Protein AF-A0A833NRN7-F1 (afdb_monomer_lite)

Structure (mmCIF, N/CA/C/O backbone):
data_AF-A0A833NRN7-F1
#
_entry.id   AF-A0A833NRN7-F1
#
loop_
_atom_site.group_PDB
_atom_site.id
_atom_site.type_symbol
_atom_site.label_atom_id
_atom_site.label_alt_id
_atom_site.label_comp_id
_atom_site.label_asym_id
_atom_site.label_entity_id
_atom_site.label_seq_id
_atom_site.pdbx_PDB_ins_code
_atom_site.Cartn_x
_atom_site.Cartn_y
_atom_site.Cartn_z
_atom_site.occupancy
_atom_site.B_iso_or_equiv
_atom_site.auth_seq_id
_atom_site.auth_comp_id
_atom_site.auth_asym_id
_atom_site.auth_atom_id
_atom_site.pdbx_PDB_model_num
ATOM 1 N N . MET A 1 1 ? -34.496 -44.163 27.740 1.00 56.88 1 MET A N 1
ATOM 2 C CA . MET A 1 1 ? -35.020 -42.926 27.112 1.00 56.88 1 MET A CA 1
ATOM 3 C C . MET A 1 1 ? -34.470 -41.637 27.733 1.00 56.88 1 MET A C 1
ATOM 5 O O . MET A 1 1 ? -33.863 -40.875 26.998 1.00 56.88 1 MET A O 1
ATOM 9 N N . LYS A 1 2 ? -34.562 -41.397 29.054 1.00 56.41 2 LYS A N 1
ATOM 10 C CA . LYS A 1 2 ? -34.093 -40.128 29.670 1.00 56.41 2 LYS A CA 1
ATOM 11 C C . LYS A 1 2 ? -32.601 -39.791 29.459 1.00 56.41 2 LYS A C 1
ATOM 13 O O . LYS A 1 2 ? -32.279 -38.641 29.201 1.00 56.41 2 LYS A O 1
ATOM 18 N N . LYS A 1 3 ? -31.696 -40.777 29.506 1.00 56.44 3 LYS A N 1
ATOM 19 C CA . LYS A 1 3 ? -30.243 -40.546 29.333 1.00 56.44 3 LYS A CA 1
ATOM 20 C C . LYS A 1 3 ? -29.845 -40.146 27.902 1.00 56.44 3 LYS A C 1
ATOM 22 O O . LYS A 1 3 ? -28.957 -39.323 27.734 1.00 56.44 3 LYS A O 1
ATOM 27 N N . LEU A 1 4 ? -30.539 -40.679 26.891 1.00 62.59 4 LEU A N 1
ATOM 28 C CA . LEU A 1 4 ? -30.309 -40.343 25.480 1.00 62.59 4 LEU A CA 1
ATOM 29 C C . LEU A 1 4 ? -30.760 -38.907 25.171 1.00 62.59 4 LEU A C 1
ATOM 31 O O . LEU A 1 4 ? -30.087 -38.188 24.444 1.00 62.59 4 LEU A O 1
ATOM 35 N N . PHE A 1 5 ? -31.866 -38.477 25.786 1.00 74.56 5 PHE A N 1
ATOM 36 C CA . PHE A 1 5 ? -32.403 -37.127 25.626 1.00 74.56 5 PHE A CA 1
ATOM 37 C C . PHE A 1 5 ? -31.485 -36.059 26.243 1.00 74.56 5 PHE A C 1
ATOM 39 O O . PHE A 1 5 ? -31.216 -35.041 25.617 1.00 74.56 5 PHE A O 1
ATOM 46 N N . VAL A 1 6 ? -30.926 -36.321 27.432 1.00 74.62 6 VAL A N 1
ATOM 47 C CA . VAL A 1 6 ? -29.949 -35.420 28.075 1.00 74.62 6 VAL A CA 1
ATOM 48 C C . VAL A 1 6 ? -28.655 -35.321 27.261 1.00 74.62 6 VAL A C 1
ATOM 50 O O . VAL A 1 6 ? -28.118 -34.228 27.106 1.00 74.62 6 VAL A O 1
ATOM 53 N N . PHE A 1 7 ? -28.180 -36.435 26.694 1.00 76.25 7 PHE A N 1
ATOM 54 C CA . PHE A 1 7 ? -26.980 -36.442 25.854 1.00 76.25 7 PHE A CA 1
ATOM 55 C C . PHE A 1 7 ? -27.181 -35.655 24.550 1.00 76.25 7 PHE A C 1
ATOM 57 O O . PHE A 1 7 ? -26.314 -34.875 24.173 1.00 76.25 7 PHE A O 1
ATOM 64 N N . LEU A 1 8 ? -28.345 -35.788 23.905 1.00 70.94 8 LEU A N 1
ATOM 65 C CA . LEU A 1 8 ? -28.708 -35.010 22.714 1.00 70.94 8 LEU A CA 1
ATOM 66 C C . LEU A 1 8 ? -28.809 -33.506 22.999 1.00 70.94 8 LEU A C 1
ATOM 68 O O . LEU A 1 8 ? -28.354 -32.711 22.183 1.00 70.94 8 LEU A O 1
ATOM 72 N N . ILE A 1 9 ? -29.346 -33.113 24.158 1.00 73.25 9 ILE A N 1
ATOM 73 C CA . ILE A 1 9 ? -29.409 -31.701 24.564 1.00 73.25 9 ILE A CA 1
ATOM 74 C C . ILE A 1 9 ? -28.005 -31.143 24.815 1.00 73.25 9 ILE A C 1
ATOM 76 O O . ILE A 1 9 ? -27.683 -30.074 24.307 1.00 73.25 9 ILE A O 1
ATOM 80 N N . LEU A 1 10 ? -27.144 -31.867 25.540 1.00 67.38 10 LEU A N 1
ATOM 81 C CA . LEU A 1 10 ? -25.758 -31.434 25.747 1.00 67.38 10 LEU A CA 1
ATOM 82 C C . LEU A 1 10 ? -24.986 -31.349 24.427 1.00 67.38 10 LEU A C 1
ATOM 84 O O . LEU A 1 10 ? -24.265 -30.383 24.209 1.00 67.38 10 LEU A O 1
ATOM 88 N N . PHE A 1 11 ? -25.171 -32.314 23.527 1.00 67.38 11 PHE A N 1
ATOM 89 C CA . PHE A 1 11 ? -24.519 -32.313 22.220 1.00 67.38 11 PHE A CA 1
ATOM 90 C C . PHE A 1 11 ? -25.010 -31.157 21.336 1.00 67.38 11 PHE A C 1
ATOM 92 O O . PHE A 1 11 ? -24.201 -30.494 20.696 1.00 67.38 11 PHE A O 1
ATOM 99 N N . ALA A 1 12 ? -26.309 -30.841 21.365 1.00 60.09 12 ALA A N 1
ATOM 100 C CA . ALA A 1 12 ? -26.873 -29.688 20.665 1.00 60.09 12 ALA A CA 1
ATOM 101 C C . ALA A 1 12 ? -26.388 -28.346 21.243 1.00 60.09 12 ALA A C 1
ATOM 103 O O . ALA A 1 12 ? -26.116 -27.426 20.478 1.00 60.09 12 ALA A O 1
ATOM 104 N N . ILE A 1 13 ? -26.218 -28.236 22.567 1.00 58.53 13 ILE A N 1
ATOM 105 C CA . ILE A 1 13 ? -25.652 -27.042 23.223 1.00 58.53 13 ILE A CA 1
ATOM 106 C C . ILE A 1 13 ? -24.169 -26.878 22.872 1.00 58.53 13 ILE A C 1
ATOM 108 O O . ILE A 1 13 ? -23.726 -25.766 22.603 1.00 58.53 13 ILE A O 1
ATOM 112 N N . VAL A 1 14 ? -23.407 -27.974 22.820 1.00 53.94 14 VAL A N 1
ATOM 113 C CA . VAL A 1 14 ? -21.994 -27.957 22.416 1.00 53.94 14 VAL A CA 1
ATOM 114 C C . VAL A 1 14 ? -21.857 -27.585 20.936 1.00 53.94 14 VAL A C 1
ATOM 116 O O . VAL A 1 14 ? -21.055 -26.720 20.605 1.00 53.94 14 VAL A O 1
ATOM 119 N N . ILE A 1 15 ? -22.691 -28.138 20.049 1.00 52.38 15 ILE A N 1
ATOM 120 C CA . ILE A 1 15 ? -22.725 -27.745 18.631 1.00 52.38 15 ILE A CA 1
ATOM 121 C C . ILE A 1 15 ? -23.137 -26.274 18.474 1.00 52.38 15 ILE A C 1
ATOM 123 O O . ILE A 1 15 ? -22.503 -25.547 17.715 1.00 52.38 15 ILE A O 1
ATOM 127 N N . ALA A 1 16 ? -24.134 -25.795 19.223 1.00 45.94 16 ALA A N 1
ATOM 128 C CA . ALA A 1 16 ? -24.516 -24.382 19.215 1.00 45.94 16 ALA A CA 1
ATOM 129 C C . ALA A 1 16 ? -23.394 -23.466 19.744 1.00 45.94 16 ALA A C 1
ATOM 131 O O . ALA A 1 16 ? -23.228 -22.357 19.240 1.00 45.94 16 ALA A O 1
ATOM 132 N N . ALA A 1 17 ? -22.581 -23.936 20.698 1.00 43.16 17 ALA A N 1
ATOM 133 C CA . ALA A 1 17 ? -21.407 -23.219 21.193 1.00 43.16 17 ALA A CA 1
ATOM 134 C C . ALA A 1 17 ? -20.247 -23.189 20.178 1.00 43.16 17 ALA A C 1
ATOM 136 O O . ALA A 1 17 ? -19.509 -22.209 20.145 1.00 43.16 17 ALA A O 1
ATOM 137 N N . PHE A 1 18 ? -20.113 -24.203 19.314 1.00 38.88 18 PHE A N 1
ATOM 138 C CA . PHE A 1 18 ? -19.121 -24.217 18.228 1.00 38.88 18 PHE A CA 1
ATOM 139 C C . PHE A 1 18 ? -19.578 -23.480 16.955 1.00 38.88 18 PHE A C 1
ATOM 141 O O . PHE A 1 18 ? -18.737 -23.040 16.178 1.00 38.88 18 PHE A O 1
ATOM 148 N N . ILE A 1 19 ? -20.887 -23.296 16.745 1.00 38.12 19 ILE A N 1
ATOM 149 C CA . ILE A 1 19 ? -21.444 -22.505 15.625 1.00 38.12 19 ILE A CA 1
ATOM 150 C C . ILE A 1 19 ? -21.516 -21.005 15.968 1.00 38.12 19 ILE A C 1
ATOM 152 O O . ILE A 1 19 ? -21.623 -20.161 15.079 1.00 38.12 19 ILE A O 1
ATOM 156 N N . GLY A 1 20 ? -21.370 -20.643 17.245 1.00 30.38 20 GLY A N 1
ATOM 157 C CA . GLY A 1 20 ? -21.212 -19.266 17.705 1.00 30.38 20 GLY A CA 1
ATOM 158 C C . GLY A 1 20 ? -19.832 -18.679 17.398 1.00 30.38 20 GLY A C 1
ATOM 159 O O . GLY A 1 20 ? -19.183 -18.152 18.297 1.00 30.38 20 GLY A O 1
ATOM 160 N N . CYS A 1 21 ? -19.373 -18.745 16.147 1.00 35.53 21 CYS A N 1
ATOM 161 C CA . CYS A 1 21 ? -18.322 -17.846 15.684 1.00 35.53 21 CYS A CA 1
ATOM 162 C C . CYS A 1 21 ? -18.881 -16.431 15.870 1.00 35.53 21 CYS A C 1
ATOM 164 O O . CYS A 1 21 ? -19.878 -16.083 15.240 1.00 35.53 21 CYS A O 1
ATOM 166 N N . ALA A 1 22 ? -18.340 -15.686 16.837 1.00 36.03 22 ALA A N 1
ATOM 167 C CA . ALA A 1 22 ? -18.913 -14.445 17.341 1.00 36.03 22 ALA A CA 1
ATOM 168 C C . ALA A 1 22 ? -19.180 -13.464 16.187 1.00 36.03 22 ALA A C 1
ATOM 170 O O . ALA A 1 22 ? -18.272 -12.787 15.711 1.00 36.03 22 ALA A O 1
ATOM 171 N N . SER A 1 23 ? -20.428 -13.414 15.717 1.00 41.69 23 SER A N 1
ATOM 172 C CA . SER A 1 23 ? -20.832 -12.521 14.638 1.00 41.69 23 SER A CA 1
ATOM 173 C C . SER A 1 23 ? -20.636 -11.089 15.114 1.00 41.69 23 SER A C 1
ATOM 175 O O . SER A 1 23 ? -21.151 -10.736 16.180 1.00 41.69 23 SER A O 1
ATOM 177 N N . ILE A 1 24 ? -19.918 -10.278 14.338 1.00 46.91 24 ILE A N 1
ATOM 178 C CA . ILE A 1 24 ? -19.807 -8.838 14.580 1.00 46.91 24 ILE A CA 1
ATOM 179 C C . ILE A 1 24 ? -21.218 -8.277 14.790 1.00 46.91 24 ILE A C 1
ATOM 181 O O . ILE A 1 24 ? -22.115 -8.510 13.978 1.00 46.91 24 ILE A O 1
ATOM 185 N N . LYS A 1 25 ? -21.428 -7.583 15.910 1.00 52.41 25 LYS A N 1
ATOM 186 C CA . LYS A 1 25 ? -22.652 -6.815 16.129 1.00 52.41 25 LYS A CA 1
ATOM 187 C C . LYS A 1 25 ? -22.421 -5.429 15.547 1.00 52.41 25 LYS A C 1
ATOM 189 O O . LYS A 1 25 ? -21.429 -4.781 15.872 1.00 52.41 25 LYS A O 1
ATOM 194 N N . ASN A 1 26 ? -23.335 -5.005 14.684 1.00 51.19 26 ASN A N 1
ATOM 195 C CA . ASN A 1 26 ? -23.375 -3.640 14.180 1.00 51.19 26 ASN A CA 1
ATOM 196 C C . ASN A 1 26 ? -23.969 -2.757 15.279 1.00 51.19 26 ASN A C 1
ATOM 198 O O . ASN A 1 26 ? -25.080 -3.027 15.742 1.00 51.19 26 ASN A O 1
ATOM 202 N N . TYR A 1 27 ? -23.230 -1.735 15.697 1.00 53.00 27 TYR A N 1
ATOM 203 C CA . TYR A 1 27 ? -23.723 -0.702 16.605 1.00 53.00 27 TYR A CA 1
ATOM 204 C C . TYR A 1 27 ? -23.967 0.587 15.811 1.00 53.00 27 TYR A C 1
ATOM 206 O O . TYR A 1 27 ? -23.246 0.862 14.850 1.00 53.00 27 TYR A O 1
ATOM 214 N N . LEU A 1 28 ? -25.028 1.321 16.163 1.00 47.09 28 LEU A N 1
ATOM 215 C CA . LEU A 1 28 ? -25.469 2.529 15.459 1.00 47.09 28 LEU A CA 1
ATOM 216 C C . LEU A 1 28 ? -25.025 3.799 16.195 1.00 47.09 28 LEU A C 1
ATOM 218 O O . LEU A 1 28 ? -25.617 4.150 17.210 1.00 47.09 28 LEU A O 1
ATOM 222 N N . ALA A 1 29 ? -24.041 4.479 15.608 1.00 52.16 29 ALA A N 1
ATOM 223 C CA . ALA A 1 29 ? -23.899 5.928 15.417 1.00 52.16 29 ALA A CA 1
ATOM 224 C C . ALA A 1 29 ? -22.702 6.126 14.459 1.00 52.16 29 ALA A C 1
ATOM 226 O O . ALA A 1 29 ? -21.784 5.304 14.470 1.00 52.16 29 ALA A O 1
ATOM 227 N N . GLY A 1 30 ? -22.726 7.155 13.603 1.00 64.44 30 GLY A N 1
ATOM 228 C CA . GLY A 1 30 ? -21.721 7.367 12.551 1.00 64.44 30 GLY A CA 1
ATOM 229 C C . GLY A 1 30 ? -20.272 7.397 13.057 1.00 64.44 30 GLY A C 1
ATOM 230 O O . GLY A 1 30 ? -19.999 7.689 14.224 1.00 64.44 30 GLY A O 1
ATOM 231 N N . SER A 1 31 ? -19.324 7.082 12.175 1.00 74.50 31 SER A N 1
ATOM 232 C CA . SER A 1 31 ? -17.896 7.225 12.444 1.00 74.50 31 SER A CA 1
ATOM 233 C C . SER A 1 31 ? -17.187 7.980 11.334 1.00 74.50 31 SER A C 1
ATOM 235 O O . SER A 1 31 ? -17.345 7.674 10.151 1.00 74.50 31 SER A O 1
ATOM 237 N N . ASP A 1 32 ? -16.352 8.925 11.763 1.00 80.62 32 ASP A N 1
ATOM 238 C CA . ASP A 1 32 ? -15.422 9.670 10.932 1.00 80.62 32 ASP A CA 1
ATOM 239 C C . ASP A 1 32 ? -13.989 9.287 11.289 1.00 80.62 32 ASP A C 1
ATOM 241 O O . ASP A 1 32 ? -13.522 9.460 12.417 1.00 80.62 32 ASP A O 1
ATOM 245 N N . THR A 1 33 ? -13.264 8.794 10.294 1.00 82.56 33 THR A N 1
ATOM 246 C CA . THR A 1 33 ? -11.844 8.478 10.399 1.00 82.56 33 THR A CA 1
ATOM 247 C C . THR A 1 33 ? -11.055 9.358 9.443 1.00 82.56 33 THR A C 1
ATOM 249 O O . THR A 1 33 ? -11.128 9.183 8.226 1.00 82.56 33 THR A O 1
ATOM 252 N N . ASN A 1 34 ? -10.245 10.268 9.983 1.00 86.81 34 ASN A N 1
ATOM 253 C CA . ASN A 1 34 ? -9.343 11.086 9.175 1.00 86.81 34 ASN A CA 1
ATOM 254 C C . ASN A 1 34 ? -7.943 10.473 9.189 1.00 86.81 34 ASN A C 1
ATOM 256 O O . ASN A 1 34 ? -7.308 10.403 10.239 1.00 86.81 34 ASN A O 1
ATOM 260 N N . LEU A 1 35 ? -7.452 10.032 8.033 1.00 86.44 35 LEU A N 1
ATOM 261 C CA . LEU A 1 35 ? -6.142 9.400 7.881 1.00 86.44 35 LEU A CA 1
ATOM 262 C C . LEU A 1 35 ? -5.138 10.361 7.257 1.00 86.44 35 LEU A C 1
ATOM 264 O O . LEU A 1 35 ? -5.416 10.959 6.218 1.00 86.44 35 LEU A O 1
ATOM 268 N N . LYS A 1 36 ? -3.943 10.454 7.836 1.00 85.81 36 LYS A N 1
ATOM 269 C CA . LYS A 1 36 ? -2.835 11.244 7.293 1.00 85.81 36 LYS A CA 1
ATOM 270 C C . LYS A 1 36 ? -1.499 10.589 7.632 1.00 85.81 36 LYS A C 1
ATOM 272 O O . LYS A 1 36 ? -1.356 10.016 8.704 1.00 85.81 36 LYS A O 1
ATOM 277 N N . SER A 1 37 ? -0.507 10.708 6.747 1.00 84.56 37 SER A N 1
ATOM 278 C CA . SER A 1 37 ? 0.874 10.365 7.087 1.00 84.56 37 SER A CA 1
ATOM 279 C C . SER A 1 37 ? 1.802 11.576 7.052 1.00 84.56 37 SER A C 1
ATOM 281 O O . SER A 1 37 ? 2.137 12.101 5.986 1.00 84.56 37 SER A O 1
ATOM 283 N N . THR A 1 38 ? 2.286 11.993 8.223 1.00 78.81 38 THR A N 1
ATOM 284 C CA . THR A 1 38 ? 3.241 13.103 8.335 1.00 78.81 38 THR A CA 1
ATOM 285 C C . THR A 1 38 ? 4.573 12.818 7.642 1.00 78.81 38 THR A C 1
ATOM 287 O O . THR A 1 38 ? 5.148 13.734 7.054 1.00 78.81 38 THR A O 1
ATOM 290 N N . SER A 1 39 ? 5.058 11.572 7.611 1.00 78.44 39 SER A N 1
ATOM 291 C CA . SER A 1 39 ? 6.327 11.262 6.933 1.00 78.44 39 SER A CA 1
ATOM 292 C C . SER A 1 39 ? 6.253 11.448 5.415 1.00 78.44 39 SER A C 1
ATOM 294 O O . SER A 1 39 ? 7.210 11.937 4.819 1.00 78.44 39 SER A O 1
ATOM 296 N N . LEU A 1 40 ? 5.122 11.107 4.785 1.00 81.12 40 LEU A N 1
ATOM 297 C CA . LEU A 1 40 ? 4.920 11.306 3.343 1.00 81.12 40 LEU A CA 1
ATOM 298 C C . LEU A 1 40 ? 4.854 12.800 2.994 1.00 81.12 40 LEU A C 1
ATOM 300 O O . LEU A 1 40 ? 5.415 13.244 1.988 1.00 81.12 40 LEU A O 1
ATOM 304 N N . ILE A 1 41 ? 4.218 13.590 3.861 1.00 82.06 41 ILE A N 1
ATOM 305 C CA . ILE A 1 41 ? 4.136 15.048 3.721 1.00 82.06 41 ILE A CA 1
ATOM 306 C C . ILE A 1 41 ? 5.509 15.680 3.897 1.00 82.06 41 ILE A C 1
ATOM 308 O O . ILE A 1 41 ? 5.932 16.459 3.046 1.00 82.06 41 ILE A O 1
ATOM 312 N N . ALA A 1 42 ? 6.229 15.321 4.960 1.00 79.19 42 ALA A N 1
ATOM 313 C CA . ALA A 1 42 ? 7.581 15.804 5.200 1.00 79.19 42 ALA A CA 1
ATOM 314 C C . ALA A 1 42 ? 8.503 15.455 4.025 1.00 79.19 42 ALA A C 1
ATOM 316 O O . ALA A 1 42 ? 9.234 16.320 3.543 1.00 79.19 42 ALA A O 1
ATOM 317 N N . ALA A 1 43 ? 8.408 14.227 3.503 1.00 76.88 43 ALA A N 1
ATOM 318 C CA . ALA A 1 43 ? 9.156 13.818 2.324 1.00 76.88 43 ALA A CA 1
ATOM 319 C C . ALA A 1 43 ? 8.833 14.701 1.109 1.00 76.88 43 ALA A C 1
ATOM 321 O O . ALA A 1 43 ? 9.741 15.191 0.439 1.00 76.88 43 ALA A O 1
ATOM 322 N N . SER A 1 44 ? 7.551 14.967 0.862 1.00 77.94 44 SER A N 1
ATOM 323 C CA . SER A 1 44 ? 7.100 15.828 -0.236 1.00 77.94 44 SER A CA 1
ATOM 324 C C . SER A 1 44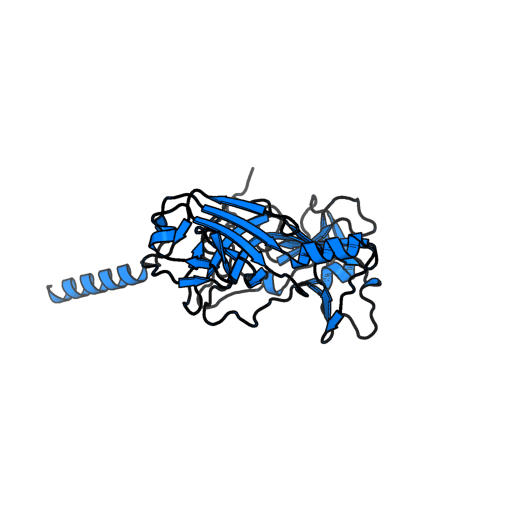 ? 7.581 17.278 -0.091 1.00 77.94 44 SER A C 1
ATOM 326 O O . SER A 1 44 ? 8.062 17.859 -1.064 1.00 77.94 44 SER A O 1
ATOM 328 N N . VAL A 1 45 ? 7.525 17.847 1.118 1.00 82.06 45 VAL A N 1
ATOM 329 C CA . VAL A 1 45 ? 7.976 19.219 1.416 1.00 82.06 45 VAL A CA 1
ATOM 330 C C . VAL A 1 45 ? 9.487 19.365 1.246 1.00 82.06 45 VAL A C 1
ATOM 332 O O . VAL A 1 45 ? 9.938 20.298 0.585 1.00 82.06 45 VAL A O 1
ATOM 335 N N . LEU A 1 46 ? 10.281 18.438 1.792 1.00 78.31 46 LEU A N 1
ATOM 336 C CA . LEU A 1 46 ? 11.741 18.467 1.645 1.00 78.31 46 LEU A CA 1
ATOM 337 C C . LEU A 1 46 ? 12.145 18.453 0.165 1.00 78.31 46 LEU A C 1
ATOM 339 O O . LEU A 1 46 ? 13.037 19.197 -0.244 1.00 78.31 46 LEU A O 1
ATOM 343 N N . ARG A 1 47 ? 11.437 17.678 -0.661 1.00 72.25 47 ARG A N 1
ATOM 344 C CA . ARG A 1 47 ? 11.673 17.663 -2.108 1.00 72.25 47 ARG A CA 1
ATOM 345 C C . ARG A 1 47 ? 11.238 18.930 -2.825 1.00 72.25 47 ARG A C 1
ATOM 347 O O . ARG A 1 47 ? 11.946 19.352 -3.733 1.00 72.25 47 ARG A O 1
ATOM 354 N N . ALA A 1 48 ? 10.117 19.543 -2.443 1.00 79.56 48 ALA A N 1
ATOM 355 C CA . ALA A 1 48 ? 9.720 20.842 -2.994 1.00 79.56 48 ALA A CA 1
ATOM 356 C C . ALA A 1 48 ? 10.809 21.909 -2.760 1.00 79.56 48 ALA A C 1
ATOM 358 O O . ALA A 1 48 ? 10.996 22.799 -3.584 1.00 79.56 48 ALA A O 1
ATOM 359 N N . SER A 1 49 ? 11.592 21.747 -1.691 1.00 83.56 49 SER A N 1
ATOM 360 C CA . SER A 1 49 ? 12.778 22.551 -1.374 1.00 83.56 49 SER A CA 1
ATOM 361 C C . SER A 1 49 ? 14.070 22.089 -2.073 1.00 83.56 49 SER A C 1
ATOM 363 O O . SER A 1 49 ? 15.155 22.541 -1.716 1.00 83.56 49 SER A O 1
ATOM 365 N N . GLY A 1 50 ? 13.995 21.172 -3.042 1.00 76.88 50 GLY A N 1
ATOM 366 C CA . GLY A 1 50 ? 15.142 20.665 -3.805 1.00 76.88 50 GLY A CA 1
ATOM 367 C C . GLY A 1 50 ? 15.991 19.608 -3.088 1.00 76.88 50 GLY A C 1
ATOM 368 O O . GLY A 1 50 ? 17.019 19.186 -3.619 1.00 76.88 50 GLY A O 1
ATOM 369 N N . ILE A 1 51 ? 15.587 19.145 -1.900 1.00 73.62 51 ILE A N 1
ATOM 370 C CA . ILE A 1 51 ? 16.337 18.131 -1.152 1.00 73.62 51 ILE A CA 1
ATOM 371 C C . ILE A 1 51 ? 15.999 16.748 -1.707 1.00 73.62 51 ILE A C 1
ATOM 373 O O . ILE A 1 51 ? 14.860 16.289 -1.645 1.00 73.62 51 ILE A O 1
ATOM 377 N N . THR A 1 52 ? 17.009 16.054 -2.231 1.00 67.62 52 THR A N 1
ATOM 378 C CA . THR A 1 52 ? 16.855 14.672 -2.701 1.00 67.62 52 THR A CA 1
ATOM 379 C C . THR A 1 52 ? 16.923 13.712 -1.518 1.00 67.62 52 THR A C 1
ATOM 381 O O . THR A 1 52 ? 17.976 13.546 -0.904 1.00 67.62 52 THR A O 1
ATOM 384 N N . LEU A 1 53 ? 15.809 13.047 -1.220 1.00 65.75 53 LEU A N 1
ATOM 385 C CA . LEU A 1 53 ? 15.773 11.948 -0.261 1.00 65.75 53 LEU A CA 1
ATOM 386 C C . LEU A 1 53 ? 16.261 10.682 -0.956 1.00 65.75 53 LEU A C 1
ATOM 388 O O . LEU A 1 53 ? 15.547 10.094 -1.766 1.00 65.75 53 LEU A O 1
ATOM 392 N N . LYS A 1 54 ? 17.500 10.291 -0.669 1.00 62.59 54 LYS A N 1
ATOM 393 C CA . LYS A 1 54 ? 18.049 9.029 -1.161 1.00 62.59 54 LYS A CA 1
ATOM 394 C C . LYS A 1 54 ? 17.549 7.903 -0.265 1.00 62.59 54 LYS A C 1
ATOM 396 O O . LYS A 1 54 ? 17.554 8.047 0.957 1.00 62.59 54 LYS A O 1
ATOM 401 N N . GLY A 1 55 ? 17.138 6.790 -0.869 1.00 71.19 55 GLY A N 1
ATOM 402 C CA . GLY A 1 55 ? 17.011 5.545 -0.120 1.00 71.19 55 GLY A CA 1
ATOM 403 C C . GLY A 1 55 ? 18.348 5.160 0.522 1.00 71.19 55 GLY A C 1
ATOM 404 O O . GLY A 1 55 ? 19.396 5.725 0.197 1.00 71.19 55 GLY A O 1
ATOM 405 N N . SER A 1 56 ? 18.326 4.203 1.438 1.00 74.25 56 SER A N 1
ATOM 406 C CA . SER A 1 56 ? 19.546 3.694 2.064 1.00 74.25 56 SER A CA 1
ATOM 407 C C . SER A 1 56 ? 19.683 2.192 1.836 1.00 74.25 56 SER A C 1
ATOM 409 O O . SER A 1 56 ? 18.701 1.467 2.029 1.00 74.25 56 SER A O 1
ATOM 411 N N . PRO A 1 57 ? 20.878 1.697 1.473 1.00 74.75 57 PRO A N 1
ATOM 412 C CA . PRO A 1 57 ? 21.119 0.266 1.426 1.00 74.75 57 PRO A CA 1
ATOM 413 C C . PRO A 1 57 ? 21.108 -0.331 2.845 1.00 74.75 57 PRO A C 1
ATOM 415 O O . PRO A 1 57 ? 21.749 0.197 3.750 1.00 74.75 57 PRO A O 1
ATOM 418 N N . GLU A 1 58 ? 20.412 -1.450 3.041 1.00 74.44 58 GLU A N 1
ATOM 419 C CA . GLU A 1 58 ? 20.368 -2.213 4.295 1.00 74.44 58 GLU A CA 1
ATOM 420 C C . GLU A 1 58 ? 20.312 -3.714 3.982 1.00 74.44 58 GLU A C 1
ATOM 422 O O . GLU A 1 58 ? 19.361 -4.190 3.363 1.00 74.44 58 GLU A O 1
ATOM 427 N N . ALA A 1 59 ? 21.332 -4.468 4.413 1.00 74.44 59 ALA A N 1
ATOM 428 C CA . ALA A 1 59 ? 21.384 -5.934 4.314 1.00 74.44 59 ALA A CA 1
ATOM 429 C C . ALA A 1 59 ? 21.032 -6.503 2.915 1.00 74.44 59 ALA A C 1
ATOM 431 O O . ALA A 1 59 ? 20.254 -7.446 2.800 1.00 74.44 59 ALA A O 1
ATOM 432 N N . GLY A 1 60 ? 21.587 -5.919 1.844 1.00 71.00 60 GLY A N 1
ATOM 433 C CA . GLY A 1 60 ? 21.325 -6.352 0.458 1.00 71.00 60 GLY A CA 1
ATOM 434 C C . GLY A 1 60 ? 20.009 -5.837 -0.142 1.00 71.00 60 GLY A C 1
ATOM 435 O O . GLY A 1 60 ? 19.624 -6.245 -1.238 1.00 71.00 60 GLY A O 1
ATOM 436 N N . ASN A 1 61 ? 19.329 -4.929 0.558 1.00 77.38 61 ASN A N 1
ATOM 437 C CA . ASN A 1 61 ? 18.124 -4.258 0.093 1.00 77.38 61 ASN A CA 1
ATOM 438 C C . ASN A 1 61 ? 18.340 -2.753 -0.032 1.00 77.38 61 ASN A C 1
ATOM 440 O O . ASN A 1 61 ? 19.228 -2.198 0.607 1.00 77.38 61 ASN A O 1
ATOM 444 N N . TRP A 1 62 ? 17.472 -2.083 -0.784 1.00 79.06 62 TRP A N 1
ATOM 445 C CA . TRP A 1 62 ? 17.333 -0.628 -0.760 1.00 79.06 62 TRP A CA 1
ATOM 446 C C . TRP A 1 62 ? 16.043 -0.233 -0.060 1.00 79.06 62 TRP A C 1
ATOM 448 O O . TRP A 1 62 ? 14.957 -0.587 -0.518 1.00 79.06 62 TRP A O 1
ATOM 458 N N . LEU A 1 63 ? 16.170 0.505 1.041 1.00 78.94 63 LEU A N 1
ATOM 459 C CA . LEU A 1 63 ? 15.037 1.034 1.785 1.00 78.94 63 LEU A CA 1
ATOM 460 C C . LEU A 1 63 ? 14.685 2.423 1.288 1.00 78.94 63 LEU A C 1
ATOM 462 O O . LEU A 1 63 ? 15.540 3.309 1.245 1.00 78.94 63 LEU A O 1
ATOM 466 N N . ILE A 1 64 ? 13.420 2.611 0.932 1.00 78.69 64 ILE A N 1
ATOM 467 C CA . ILE A 1 64 ? 12.913 3.867 0.394 1.00 78.69 64 ILE A CA 1
ATOM 468 C C . ILE A 1 64 ? 11.691 4.284 1.200 1.00 78.69 64 ILE A C 1
ATOM 470 O O . ILE A 1 64 ? 10.803 3.484 1.502 1.00 78.69 64 ILE A O 1
ATOM 474 N N . THR A 1 65 ? 11.655 5.563 1.557 1.00 79.75 65 THR A N 1
ATOM 475 C CA . THR A 1 65 ? 10.445 6.201 2.068 1.00 79.75 65 THR A CA 1
ATOM 476 C C . THR A 1 65 ? 9.606 6.624 0.861 1.00 79.75 65 THR A C 1
ATOM 478 O O . THR A 1 65 ? 10.091 7.421 0.051 1.00 79.75 65 THR A O 1
ATOM 481 N N . PRO A 1 66 ? 8.382 6.088 0.694 1.00 84.44 66 PRO A N 1
ATOM 482 C CA . PRO A 1 66 ? 7.472 6.538 -0.351 1.00 84.44 66 PRO A CA 1
ATOM 483 C C . PRO A 1 66 ? 7.236 8.036 -0.259 1.00 84.44 66 PRO A C 1
ATOM 485 O O . PRO A 1 66 ? 7.323 8.631 0.813 1.00 84.44 66 PRO A O 1
ATOM 488 N N . THR A 1 67 ? 6.856 8.641 -1.373 1.00 84.88 67 THR A N 1
ATOM 489 C CA . THR A 1 67 ? 6.425 10.044 -1.369 1.00 84.88 67 THR A CA 1
ATOM 490 C C . THR A 1 67 ? 4.933 10.209 -1.480 1.00 84.88 67 THR A C 1
ATOM 492 O O . THR A 1 67 ? 4.406 11.251 -1.108 1.00 84.88 67 THR A O 1
ATOM 495 N N . LYS A 1 68 ? 4.242 9.152 -1.896 1.00 88.75 68 LYS A N 1
ATOM 496 C CA . LYS A 1 68 ? 2.795 9.062 -1.813 1.00 88.75 68 LYS A CA 1
ATOM 497 C C . LYS A 1 68 ? 2.380 7.600 -1.740 1.00 88.75 68 LYS A C 1
ATOM 499 O O . LYS A 1 68 ? 2.988 6.745 -2.382 1.00 88.75 68 LYS A O 1
ATOM 504 N N . ILE A 1 69 ? 1.339 7.337 -0.958 1.00 88.44 69 ILE A N 1
ATOM 505 C CA . ILE A 1 69 ? 0.596 6.080 -0.979 1.00 88.44 69 ILE A CA 1
ATOM 506 C C . ILE A 1 69 ? -0.871 6.451 -1.146 1.00 88.44 69 ILE A C 1
ATOM 508 O O . ILE A 1 69 ? -1.419 7.211 -0.348 1.00 88.44 69 ILE A O 1
ATOM 512 N N . SER A 1 70 ? -1.484 5.924 -2.194 1.00 92.00 70 SER A N 1
ATOM 513 C CA . SER A 1 70 ? -2.888 6.167 -2.540 1.00 92.00 70 SER A CA 1
ATOM 514 C C . SER A 1 70 ? -3.511 4.900 -3.109 1.00 92.00 70 SER A C 1
ATOM 516 O O . SER A 1 70 ? -2.797 3.926 -3.318 1.00 92.00 70 SER A O 1
ATOM 518 N N . GLY A 1 71 ? -4.809 4.877 -3.383 1.00 91.06 71 GLY A N 1
ATOM 519 C CA . GLY A 1 71 ? -5.444 3.745 -4.059 1.00 91.06 71 GLY A CA 1
ATOM 520 C C . GLY A 1 71 ? -6.825 3.456 -3.510 1.00 91.06 71 GLY A C 1
ATOM 521 O O . GLY A 1 71 ? -7.596 4.382 -3.278 1.00 91.06 71 GLY A O 1
ATOM 522 N N . LYS A 1 72 ? -7.131 2.171 -3.307 1.00 87.81 72 LYS A N 1
ATOM 523 C CA . LYS A 1 72 ? -8.445 1.697 -2.874 1.00 87.81 72 LYS A CA 1
ATOM 524 C C . LYS A 1 72 ? -8.380 0.986 -1.528 1.00 87.81 72 LYS A C 1
ATOM 526 O O . LYS A 1 72 ? -7.841 -0.116 -1.428 1.00 87.81 72 LYS A O 1
ATOM 531 N N . VAL A 1 73 ? -8.968 1.599 -0.507 1.00 84.94 73 VAL A N 1
ATOM 532 C CA . VAL A 1 73 ? -9.104 1.047 0.843 1.00 84.94 73 VAL A CA 1
ATOM 533 C C . VAL A 1 73 ? -10.475 0.391 0.999 1.00 84.94 73 VAL A C 1
ATOM 535 O O . VAL A 1 73 ? -11.485 0.881 0.503 1.00 84.94 73 VAL A O 1
ATOM 538 N N . LEU A 1 74 ? -10.498 -0.750 1.665 1.00 82.25 74 LEU A N 1
ATOM 539 C CA . LEU A 1 74 ? -11.690 -1.493 2.036 1.00 82.25 74 LEU A CA 1
ATOM 540 C C . LEU A 1 74 ? -12.172 -1.117 3.433 1.00 82.25 74 LEU A C 1
ATOM 542 O O . LEU A 1 74 ? -13.369 -0.982 3.661 1.00 82.25 74 LEU A O 1
ATOM 546 N N . SER A 1 75 ? -11.241 -1.057 4.384 1.00 82.19 75 SER A N 1
ATOM 547 C CA . SER A 1 75 ? -11.549 -0.897 5.798 1.00 82.19 75 SER A CA 1
ATOM 548 C C . SER A 1 75 ? -10.346 -0.373 6.572 1.00 82.19 75 SER A C 1
ATOM 550 O O . SER A 1 75 ? -9.191 -0.541 6.168 1.00 82.19 75 SER A O 1
ATOM 552 N N . VAL A 1 76 ? -10.643 0.259 7.700 1.00 84.12 76 VAL A N 1
ATOM 553 C CA . VAL A 1 76 ? -9.680 0.642 8.724 1.00 84.12 76 VAL A CA 1
ATOM 554 C C . VAL A 1 76 ? -9.964 -0.186 9.966 1.00 84.12 76 VAL A C 1
ATOM 556 O O . VAL A 1 76 ? -11.120 -0.317 10.357 1.00 84.12 76 VAL A O 1
ATOM 559 N N . VAL A 1 77 ? -8.921 -0.712 10.602 1.00 82.06 77 VAL A N 1
ATOM 560 C CA . VAL A 1 77 ? -9.028 -1.456 11.860 1.00 82.06 77 VAL A CA 1
ATOM 561 C C . VAL A 1 77 ? -8.127 -0.821 12.909 1.00 82.06 77 VAL A C 1
ATOM 563 O O . VAL A 1 77 ? -6.945 -0.576 12.659 1.00 82.06 77 VAL A O 1
ATOM 566 N N . LEU A 1 78 ? -8.687 -0.601 14.099 1.00 81.88 78 LEU A N 1
ATOM 567 C CA . LEU A 1 78 ? -7.949 -0.192 15.291 1.00 81.88 78 LEU A CA 1
ATOM 568 C C . LEU A 1 78 ? -7.880 -1.376 16.269 1.00 81.88 78 LEU A C 1
ATOM 570 O O . LEU A 1 78 ? -8.869 -1.661 16.955 1.00 81.88 78 LEU A O 1
ATOM 574 N N . PRO A 1 79 ? -6.750 -2.105 16.322 1.00 80.12 79 PRO A N 1
ATOM 575 C CA . PRO A 1 79 ? -6.559 -3.210 17.255 1.00 80.12 79 PRO A CA 1
ATOM 576 C C . PRO A 1 79 ? -6.497 -2.728 18.706 1.00 80.12 79 PRO A C 1
ATOM 578 O O . PRO A 1 79 ? -5.957 -1.660 18.980 1.00 80.12 79 PRO A O 1
ATOM 581 N N . VAL A 1 80 ? -6.980 -3.527 19.655 1.00 80.06 80 VAL A N 1
ATOM 582 C CA . VAL A 1 80 ? -6.772 -3.282 21.086 1.00 80.06 80 VAL A CA 1
ATOM 583 C C . VAL A 1 80 ? -5.426 -3.865 21.515 1.00 80.06 80 VAL A C 1
ATOM 585 O O . VAL A 1 80 ? -5.115 -5.030 21.273 1.00 80.06 80 VAL A O 1
ATOM 588 N N . ASN A 1 81 ? -4.614 -3.051 22.185 1.00 77.44 81 ASN A N 1
ATOM 589 C CA . ASN A 1 81 ? -3.287 -3.448 22.640 1.00 77.44 81 ASN A CA 1
ATOM 590 C C . ASN A 1 81 ? -3.365 -4.607 23.643 1.00 77.44 81 ASN A C 1
ATOM 592 O O . ASN A 1 81 ? -4.119 -4.550 24.616 1.00 77.44 81 ASN A O 1
ATOM 596 N N . GLY A 1 82 ? -2.540 -5.639 23.434 1.00 72.44 82 GLY A N 1
ATOM 597 C CA . GLY A 1 82 ? -2.436 -6.786 24.341 1.00 72.44 82 GLY A CA 1
ATOM 598 C C . GLY A 1 82 ? -3.667 -7.698 24.386 1.00 72.44 82 GLY A C 1
ATOM 599 O O . GLY A 1 82 ? -3.701 -8.600 25.221 1.00 72.44 82 GLY A O 1
ATOM 600 N N . ALA A 1 83 ? -4.655 -7.480 23.514 1.00 71.00 83 ALA A N 1
ATOM 601 C CA . ALA A 1 83 ? -5.854 -8.297 23.420 1.00 71.00 83 ALA A CA 1
ATOM 602 C C . ALA A 1 83 ? -5.938 -8.946 22.036 1.00 71.00 83 ALA A C 1
ATOM 604 O O . ALA A 1 83 ? -6.031 -8.267 21.014 1.00 71.00 83 ALA A O 1
ATOM 605 N N . GLU A 1 84 ? -5.887 -10.274 22.024 1.00 66.44 84 GLU A N 1
ATOM 606 C CA . GLU A 1 84 ? -5.934 -11.067 20.804 1.00 66.44 84 GLU A CA 1
ATOM 607 C C . GLU A 1 84 ? -7.296 -10.939 20.119 1.00 66.44 84 GLU A C 1
ATOM 609 O O . GLU A 1 84 ? -8.330 -11.120 20.765 1.00 66.44 84 GLU A O 1
ATOM 614 N N . ASP A 1 85 ? -7.307 -10.657 18.813 1.00 66.62 85 ASP A N 1
ATOM 615 C CA . ASP A 1 85 ? -8.536 -10.608 18.009 1.00 66.62 85 ASP A CA 1
ATOM 616 C C . ASP A 1 85 ? -9.579 -9.561 18.478 1.00 66.62 85 ASP A C 1
ATOM 618 O O . ASP A 1 85 ? -10.735 -9.591 18.038 1.00 66.62 85 ASP A O 1
ATOM 622 N N . GLU A 1 86 ? -9.189 -8.617 19.340 1.00 73.25 86 GLU A N 1
ATOM 623 C CA . GLU A 1 86 ? -10.036 -7.529 19.839 1.00 73.25 86 GLU A CA 1
ATOM 624 C C . GLU A 1 86 ? -9.666 -6.210 19.165 1.00 73.25 86 GLU A C 1
ATOM 626 O O . GLU A 1 86 ? -8.509 -5.800 19.146 1.00 73.25 86 GLU A O 1
ATOM 631 N N . GLY A 1 87 ? -10.655 -5.505 18.631 1.00 77.25 87 GLY A N 1
ATOM 632 C CA . GLY A 1 87 ? -10.452 -4.267 17.892 1.00 77.25 87 GLY A CA 1
ATOM 633 C C . GLY A 1 87 ? -11.776 -3.681 17.444 1.00 77.25 87 GLY A C 1
ATOM 634 O O . GLY A 1 87 ? -12.827 -4.311 17.593 1.00 77.25 87 GLY A O 1
ATOM 635 N N . ILE A 1 88 ? -11.711 -2.480 16.884 1.00 79.06 88 ILE A N 1
ATOM 636 C CA . ILE A 1 88 ? -12.866 -1.840 16.264 1.00 79.06 88 ILE A CA 1
ATOM 637 C C . ILE A 1 88 ? -12.624 -1.643 14.772 1.00 79.06 88 ILE A C 1
ATOM 639 O O . ILE A 1 88 ? -11.486 -1.451 14.333 1.00 79.06 88 ILE A O 1
ATOM 643 N N . VAL A 1 89 ? -13.708 -1.688 14.003 1.00 81.69 89 VAL A N 1
ATOM 644 C CA . VAL A 1 89 ? -13.712 -1.354 12.578 1.00 81.69 89 VAL A CA 1
ATOM 645 C C . VAL A 1 89 ? -14.441 -0.022 12.419 1.00 81.69 89 VAL A C 1
ATOM 647 O O . VAL A 1 89 ? -15.659 -0.024 12.229 1.00 81.69 89 VAL A O 1
ATOM 650 N N . PRO A 1 90 ? -13.738 1.114 12.563 1.00 80.06 90 PRO A N 1
ATOM 651 C CA . PRO A 1 90 ? -14.344 2.438 12.464 1.00 80.06 90 PRO A CA 1
ATOM 652 C C . PRO A 1 90 ? -14.709 2.820 11.030 1.00 80.06 90 PRO A C 1
ATOM 654 O O . PRO A 1 90 ? -15.398 3.803 10.826 1.00 80.06 90 PRO A O 1
ATOM 657 N N . PHE A 1 91 ? -14.249 2.070 10.025 1.00 84.25 91 PHE A N 1
ATOM 658 C CA . PHE A 1 91 ? -14.608 2.304 8.634 1.00 84.25 91 PHE A CA 1
ATOM 659 C C . PHE A 1 91 ? -14.601 1.010 7.822 1.00 84.25 91 PHE A C 1
ATOM 661 O O . PHE A 1 91 ? -13.685 0.189 7.949 1.00 84.25 91 PHE A O 1
ATOM 668 N N . GLY A 1 92 ? -15.570 0.875 6.916 1.00 79.12 92 GLY A N 1
ATOM 669 C CA . GLY A 1 92 ? -15.584 -0.163 5.891 1.00 79.12 92 GLY A CA 1
ATOM 670 C C . GLY A 1 92 ? -16.192 -1.496 6.324 1.00 79.12 92 GLY A C 1
ATOM 671 O O . GLY A 1 92 ? -16.884 -1.606 7.332 1.00 79.12 92 GLY A O 1
ATOM 672 N N . ALA A 1 93 ? -15.950 -2.532 5.522 1.00 69.69 93 ALA A N 1
ATOM 673 C CA . ALA A 1 93 ? -16.735 -3.770 5.544 1.00 69.69 93 ALA A CA 1
ATOM 674 C C . ALA A 1 93 ? -16.280 -4.824 6.573 1.00 69.69 93 ALA A C 1
ATOM 676 O O . ALA A 1 93 ? -16.392 -6.030 6.346 1.00 69.69 93 ALA A O 1
ATOM 677 N N . GLY A 1 94 ? -15.805 -4.368 7.727 1.00 67.75 94 GLY A N 1
ATOM 678 C CA . GLY A 1 94 ? -15.535 -5.237 8.862 1.00 67.75 94 GLY A CA 1
ATOM 679 C C . GLY A 1 94 ? -14.122 -5.801 8.901 1.00 67.75 94 GLY A C 1
ATOM 680 O O . GLY A 1 94 ? -13.183 -5.303 8.275 1.00 67.75 94 GLY A O 1
ATOM 681 N N . ARG A 1 95 ? -13.981 -6.849 9.717 1.00 61.84 95 ARG A N 1
ATOM 682 C CA . ARG A 1 95 ? -12.687 -7.453 9.935 1.00 61.84 95 ARG A CA 1
ATOM 683 C C . ARG A 1 95 ? -12.189 -8.144 8.658 1.00 61.84 95 ARG A C 1
ATOM 685 O O . ARG A 1 95 ? -12.940 -8.845 7.986 1.00 61.84 95 ARG A O 1
ATOM 692 N N . PRO A 1 96 ? -10.898 -8.014 8.397 1.00 52.06 96 PRO A N 1
ATOM 693 C CA . PRO A 1 96 ? -10.130 -8.743 7.416 1.00 52.06 96 PRO A CA 1
ATOM 694 C C . PRO A 1 96 ? -10.598 -10.159 7.037 1.00 52.06 96 PRO A C 1
ATOM 696 O O . PRO A 1 96 ? -10.849 -10.440 5.866 1.00 52.06 96 PRO A O 1
ATOM 699 N N . ASP A 1 97 ? -10.706 -11.049 8.023 1.00 49.56 97 ASP A N 1
ATOM 700 C CA . ASP A 1 97 ? -10.958 -12.487 7.874 1.00 49.56 97 ASP A CA 1
ATOM 701 C C . ASP A 1 97 ? -12.414 -12.830 7.516 1.00 49.56 97 ASP A C 1
ATOM 703 O O . ASP A 1 97 ? -12.726 -13.969 7.164 1.00 49.56 97 ASP A O 1
ATOM 707 N N . ILE A 1 98 ? -13.297 -11.832 7.576 1.00 58.09 98 ILE A N 1
ATOM 708 C CA . ILE A 1 98 ? -14.737 -11.963 7.337 1.00 58.09 98 ILE A CA 1
ATOM 709 C C . ILE A 1 98 ? -15.280 -10.900 6.374 1.00 58.09 98 ILE A C 1
ATOM 711 O O . ILE A 1 98 ? -16.497 -10.784 6.219 1.00 58.09 98 ILE A O 1
ATOM 715 N N . ALA A 1 99 ? -14.399 -10.123 5.736 1.00 61.25 99 ALA A N 1
ATOM 716 C CA . ALA A 1 99 ? -14.801 -9.064 4.827 1.00 61.25 99 ALA A CA 1
ATOM 717 C C . ALA A 1 99 ? -15.600 -9.646 3.644 1.00 61.25 99 ALA A C 1
ATOM 719 O O . ALA A 1 99 ? -15.130 -10.582 2.986 1.00 61.25 99 ALA A O 1
ATOM 720 N N . PRO A 1 100 ? -16.803 -9.119 3.353 1.00 64.38 100 PRO A N 1
ATOM 721 C CA . PRO A 1 100 ? -17.610 -9.599 2.253 1.00 64.38 100 PRO A CA 1
ATOM 722 C C . PRO A 1 100 ? -16.945 -9.430 0.898 1.00 64.38 100 PRO A C 1
ATOM 724 O O . PRO A 1 100 ? -16.184 -8.507 0.604 1.00 64.38 100 PRO A O 1
ATOM 727 N N . ALA A 1 101 ? -17.379 -10.304 0.017 1.00 61.12 101 ALA A N 1
ATOM 728 C CA . ALA A 1 101 ? -16.884 -10.442 -1.322 1.00 61.12 101 ALA A CA 1
ATOM 729 C C . ALA A 1 101 ? -17.056 -9.247 -2.256 1.00 61.12 101 ALA A C 1
ATOM 731 O O . ALA A 1 101 ? -16.357 -9.115 -3.250 1.00 61.12 101 ALA A O 1
ATOM 732 N N . ASN A 1 102 ? -18.090 -8.478 -1.977 1.00 66.06 102 ASN A N 1
ATOM 733 C CA . ASN A 1 102 ? -18.642 -7.393 -2.765 1.00 66.06 102 ASN A CA 1
ATOM 734 C C . ASN A 1 102 ? -18.487 -6.068 -2.019 1.00 66.06 102 ASN A C 1
ATOM 736 O O . ASN A 1 102 ? -19.237 -5.127 -2.267 1.00 66.06 102 ASN A O 1
ATOM 740 N N . SER A 1 103 ? -17.576 -6.032 -1.051 1.00 73.25 103 SER A N 1
ATOM 741 C CA . SER A 1 103 ? -17.401 -4.868 -0.211 1.00 73.25 103 SER A CA 1
ATOM 742 C C . SER A 1 103 ? -16.976 -3.660 -1.031 1.00 73.25 103 SER A C 1
ATOM 744 O O . SER A 1 103 ? -16.152 -3.757 -1.937 1.00 73.25 103 SER A O 1
ATOM 746 N N . THR A 1 104 ? -17.523 -2.499 -0.707 1.00 80.31 104 THR A N 1
ATOM 747 C CA . THR A 1 104 ? -17.167 -1.269 -1.406 1.00 80.31 104 THR A CA 1
ATOM 748 C C . THR A 1 104 ? -15.706 -0.913 -1.148 1.00 80.31 104 THR A C 1
ATOM 750 O O . THR A 1 104 ? -15.210 -1.016 -0.027 1.00 80.31 104 THR A O 1
ATOM 753 N N . LEU A 1 105 ? -15.021 -0.486 -2.206 1.00 84.25 105 LEU A N 1
ATOM 754 C CA . LEU A 1 105 ? -13.685 0.083 -2.137 1.00 84.25 105 LEU A CA 1
ATOM 755 C C . LEU A 1 105 ? -13.757 1.598 -2.267 1.00 84.25 105 LEU A C 1
ATOM 757 O O . LEU A 1 105 ? -14.442 2.122 -3.146 1.00 84.25 105 LEU A O 1
ATOM 761 N N . TYR A 1 106 ? -12.981 2.284 -1.444 1.00 86.00 106 TYR A N 1
ATOM 762 C CA . TYR A 1 106 ? -12.991 3.732 -1.319 1.00 86.00 106 TYR A CA 1
ATOM 763 C C . TYR A 1 106 ? -11.636 4.305 -1.698 1.00 86.00 106 TYR A C 1
ATOM 765 O O . TYR A 1 106 ? -10.602 3.696 -1.428 1.00 86.00 106 TYR A O 1
ATOM 773 N N . ASP A 1 107 ? -11.638 5.464 -2.349 1.00 89.50 107 ASP A N 1
ATOM 774 C CA . ASP A 1 107 ? -10.393 6.162 -2.650 1.00 89.50 107 ASP A CA 1
ATOM 775 C C . ASP A 1 107 ? -9.722 6.654 -1.369 1.00 89.50 107 ASP A C 1
ATOM 777 O O . ASP A 1 107 ? -10.383 7.112 -0.438 1.00 89.50 107 ASP A O 1
ATOM 781 N N . PHE A 1 108 ? -8.396 6.573 -1.337 1.00 88.00 108 PHE A N 1
ATOM 782 C CA . PHE A 1 108 ? -7.598 7.151 -0.265 1.00 88.00 108 PHE A CA 1
ATOM 783 C C . PHE A 1 108 ? -6.300 7.754 -0.805 1.00 88.00 108 PHE A C 1
ATOM 785 O O . PHE A 1 108 ? -5.754 7.302 -1.817 1.00 88.00 108 PHE A O 1
ATOM 792 N N . ASP A 1 109 ? -5.782 8.749 -0.090 1.00 90.75 109 ASP A N 1
ATOM 793 C CA . ASP A 1 109 ? -4.484 9.370 -0.331 1.00 90.75 109 ASP A CA 1
ATOM 794 C C . ASP A 1 109 ? -3.848 9.803 0.996 1.00 90.75 109 ASP A C 1
ATOM 796 O O . ASP A 1 109 ? -4.220 10.818 1.584 1.00 90.75 109 ASP A O 1
ATOM 800 N N . LEU A 1 110 ? -2.853 9.040 1.456 1.00 86.56 110 LEU A N 1
ATOM 801 C CA . LEU A 1 110 ? -2.185 9.267 2.741 1.00 86.56 110 LEU A CA 1
ATOM 802 C C . LEU A 1 110 ? -1.211 10.453 2.726 1.00 86.56 110 LEU A C 1
ATOM 804 O O . LEU A 1 110 ? -0.699 10.827 3.783 1.00 86.56 110 LEU A O 1
ATOM 808 N N . SER A 1 111 ? -0.922 11.031 1.553 1.00 82.69 111 SER A N 1
ATOM 809 C CA . SER A 1 111 ? -0.124 12.263 1.449 1.00 82.69 111 SER A CA 1
ATOM 810 C C . SER A 1 111 ? -0.928 13.516 1.812 1.00 82.69 111 SER A C 1
ATOM 812 O O . SER A 1 111 ? -0.359 14.580 2.048 1.00 82.69 111 SER A O 1
ATOM 814 N N . THR A 1 112 ? -2.247 13.385 1.912 1.00 84.69 112 THR A N 1
ATOM 815 C CA . THR A 1 112 ? -3.174 14.415 2.383 1.00 84.69 112 THR A CA 1
ATOM 816 C C . THR A 1 112 ? -4.063 13.836 3.478 1.00 84.69 112 THR A C 1
ATOM 818 O O . THR A 1 112 ? -3.995 12.645 3.773 1.00 84.69 112 THR A O 1
ATOM 821 N N . THR A 1 113 ? -4.900 14.660 4.107 1.00 87.19 113 THR A N 1
ATOM 822 C CA . THR A 1 113 ? -5.946 14.115 4.976 1.00 87.19 113 THR A CA 1
ATOM 823 C C . THR A 1 113 ? -6.993 13.418 4.108 1.00 87.19 113 THR A C 1
ATOM 825 O O . THR A 1 113 ? -7.645 14.063 3.290 1.00 87.19 113 THR A O 1
ATOM 828 N N . THR A 1 114 ? -7.145 12.107 4.281 1.00 87.44 114 THR A N 1
ATOM 829 C CA . THR A 1 114 ? -8.252 11.332 3.715 1.00 87.44 114 THR A CA 1
ATOM 830 C C . THR A 1 114 ? -9.346 11.205 4.763 1.00 87.44 114 THR A C 1
ATOM 832 O O . THR A 1 114 ? -9.102 10.624 5.817 1.00 87.44 114 THR A O 1
ATOM 835 N N . ASN A 1 115 ? -10.545 11.696 4.458 1.00 87.44 115 ASN A N 1
ATOM 836 C CA . ASN A 1 115 ? -11.705 11.558 5.335 1.00 87.44 115 ASN A CA 1
ATOM 837 C C . ASN A 1 115 ? -12.505 10.323 4.915 1.00 87.44 115 ASN A C 1
ATOM 839 O O . ASN A 1 115 ? -12.916 10.214 3.757 1.00 87.44 115 ASN A O 1
ATOM 843 N N . LEU A 1 116 ? -12.713 9.397 5.844 1.00 84.50 116 LEU A N 1
ATOM 844 C CA . LEU A 1 116 ? -13.464 8.166 5.635 1.00 84.50 116 LEU A CA 1
ATOM 845 C C . LEU A 1 116 ? -14.661 8.147 6.584 1.00 84.50 116 LEU A C 1
ATOM 847 O O . LEU A 1 116 ? -14.476 8.223 7.796 1.00 84.50 116 LEU A O 1
ATOM 851 N N . HIS A 1 117 ? -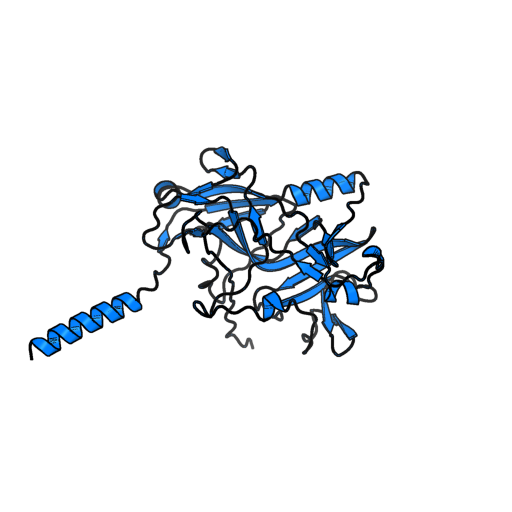15.864 8.031 6.024 1.00 81.50 117 HIS A N 1
ATOM 852 C CA . HIS A 1 117 ? -17.120 8.066 6.773 1.00 81.50 117 HIS A CA 1
ATOM 853 C C . HIS A 1 117 ? -17.885 6.748 6.638 1.00 81.50 117 HIS A C 1
ATOM 855 O O . HIS A 1 117 ? -17.989 6.194 5.540 1.00 81.50 117 HIS A O 1
ATOM 861 N N . THR A 1 118 ? -18.448 6.255 7.738 1.00 74.88 118 THR A N 1
ATOM 862 C CA . THR A 1 118 ? -19.372 5.114 7.746 1.00 74.88 118 THR A CA 1
ATOM 863 C C . THR A 1 118 ? -20.488 5.342 8.753 1.00 74.88 118 THR A C 1
ATOM 865 O O . THR A 1 118 ? -20.262 5.888 9.828 1.00 74.88 118 THR A O 1
ATOM 868 N N . ASP A 1 119 ? -21.678 4.833 8.453 1.00 64.75 119 ASP A N 1
ATOM 869 C CA . ASP A 1 119 ? -22.812 4.861 9.383 1.00 64.75 119 ASP A CA 1
ATOM 870 C C . ASP A 1 119 ? -22.766 3.719 10.416 1.00 64.75 119 ASP A C 1
ATOM 872 O O . ASP A 1 119 ? -23.578 3.671 11.341 1.00 64.75 119 ASP A O 1
ATOM 876 N N . VAL A 1 120 ? -21.854 2.752 10.236 1.00 68.50 120 VAL A N 1
ATOM 877 C CA . VAL A 1 120 ? -21.794 1.521 11.037 1.00 68.50 120 VAL A CA 1
ATOM 878 C C . VAL A 1 120 ? -20.367 1.209 11.467 1.00 68.50 120 VAL A C 1
ATOM 880 O O . VAL A 1 120 ? -19.472 1.098 10.626 1.00 68.50 120 VAL A O 1
ATOM 883 N N . ILE A 1 121 ? -20.192 0.975 12.771 1.00 71.69 121 ILE A N 1
ATOM 884 C CA . ILE A 1 121 ? -18.947 0.489 13.376 1.00 71.69 121 ILE A CA 1
ATOM 885 C C . ILE A 1 121 ? -19.069 -1.014 13.646 1.00 71.69 121 ILE A C 1
ATOM 887 O O . ILE A 1 121 ? -20.045 -1.488 14.237 1.00 71.69 121 ILE A O 1
ATOM 891 N N . GLY A 1 122 ? -18.052 -1.775 13.239 1.00 72.00 122 GLY A N 1
ATOM 892 C CA . GLY A 1 122 ? -17.965 -3.205 13.529 1.00 72.00 122 GLY A CA 1
ATOM 893 C C . GLY A 1 122 ? -17.332 -3.479 14.895 1.00 72.00 122 GLY A C 1
ATOM 894 O O . GLY A 1 122 ? -16.167 -3.137 15.109 1.00 72.00 122 GLY A O 1
ATOM 895 N N . LEU A 1 123 ? -18.071 -4.148 15.791 1.00 70.19 123 LEU A N 1
ATOM 896 C CA . LEU A 1 123 ? -17.594 -4.609 17.100 1.00 70.19 123 LEU A CA 1
ATOM 897 C C . LEU A 1 123 ? -17.827 -6.108 17.318 1.00 70.19 123 LEU A C 1
ATOM 899 O O . LEU A 1 123 ? -18.864 -6.671 16.955 1.00 70.19 123 LEU A O 1
ATOM 903 N N . LYS A 1 124 ? -16.886 -6.762 18.002 1.00 66.12 124 LYS A N 1
ATOM 904 C CA . LYS A 1 124 ? -17.059 -8.146 18.453 1.00 66.12 124 LYS A CA 1
ATOM 905 C C . LYS A 1 124 ? -18.016 -8.205 19.658 1.00 66.12 124 LYS A C 1
ATOM 907 O O . LYS A 1 124 ? -17.936 -7.359 20.553 1.00 66.12 124 LYS A O 1
ATOM 912 N N . PRO A 1 125 ? -18.912 -9.205 19.744 1.00 60.97 125 PRO A N 1
ATOM 913 C CA . PRO A 1 125 ? -19.728 -9.425 20.934 1.00 60.97 125 PRO A CA 1
ATOM 914 C C . PRO A 1 125 ? -18.881 -9.520 22.209 1.00 60.97 125 PRO A C 1
ATOM 916 O O . PRO A 1 125 ? -17.944 -10.310 22.278 1.00 60.97 125 PRO A O 1
ATOM 919 N N . GLY A 1 126 ? -19.244 -8.748 23.236 1.00 65.69 126 GLY A N 1
ATOM 920 C CA . GLY A 1 126 ? -18.521 -8.745 24.512 1.00 65.69 126 GLY A CA 1
ATOM 921 C C . GLY A 1 126 ? -17.314 -7.805 24.563 1.00 65.69 126 GLY A C 1
ATOM 922 O O . GLY A 1 126 ? -16.587 -7.850 25.555 1.00 65.69 126 GLY A O 1
ATOM 923 N N . TYR A 1 127 ? -17.136 -6.947 23.550 1.00 74.31 127 TYR A N 1
ATOM 924 C CA . TYR A 1 127 ? -16.120 -5.899 23.524 1.00 74.31 127 TYR A CA 1
ATOM 925 C C . TYR A 1 127 ? -16.088 -5.099 24.836 1.00 74.31 127 TYR A C 1
ATOM 927 O O . TYR A 1 127 ? -17.109 -4.574 25.290 1.00 74.31 127 TYR A O 1
ATOM 935 N N . LYS A 1 128 ? -14.908 -5.031 25.463 1.00 76.12 128 LYS A N 1
ATOM 936 C CA . LYS A 1 128 ? -14.707 -4.381 26.772 1.00 76.12 128 LYS A CA 1
ATOM 937 C C . LYS A 1 128 ? -14.067 -2.999 26.676 1.00 76.12 128 LYS A C 1
ATOM 939 O O . LYS A 1 128 ? -14.014 -2.289 27.677 1.00 76.12 128 LYS A O 1
ATOM 944 N N . GLY A 1 129 ? -13.606 -2.619 25.490 1.00 80.56 129 GLY A N 1
ATOM 945 C CA . GLY A 1 129 ? -12.793 -1.431 25.297 1.00 80.56 129 GLY A CA 1
ATOM 946 C C . GLY A 1 129 ? -11.305 -1.637 25.577 1.00 80.56 129 GLY A C 1
ATOM 947 O O . GLY A 1 129 ? -10.867 -2.715 25.978 1.00 80.56 129 GLY A O 1
ATOM 948 N N . GLY A 1 130 ? -10.520 -0.588 25.351 1.00 85.06 130 GLY A N 1
ATOM 949 C CA . GLY A 1 130 ? -9.080 -0.566 25.568 1.00 85.06 130 GLY A CA 1
ATOM 950 C C . GLY A 1 130 ? -8.409 0.627 24.896 1.00 85.06 130 GLY A C 1
ATOM 951 O O . GLY A 1 130 ? -9.023 1.669 24.672 1.00 85.06 130 GLY A O 1
ATOM 952 N N . ARG A 1 131 ? -7.124 0.470 24.582 1.00 85.69 131 ARG A N 1
ATOM 953 C CA . ARG A 1 131 ? -6.342 1.449 23.822 1.00 85.69 131 ARG A CA 1
ATOM 954 C C . ARG A 1 131 ? -5.849 0.817 22.538 1.00 85.69 131 ARG A C 1
ATOM 956 O O . ARG A 1 131 ? -5.477 -0.355 22.550 1.00 85.69 131 ARG A O 1
ATOM 963 N N . SER A 1 132 ? -5.816 1.606 21.477 1.00 82.38 132 SER A N 1
ATOM 964 C CA . SER A 1 132 ? -5.145 1.246 20.236 1.00 82.38 132 SER A CA 1
ATOM 965 C C . SER A 1 132 ? -3.954 2.163 20.027 1.00 82.38 132 SER A C 1
ATOM 967 O O . SER A 1 132 ? -4.128 3.374 20.019 1.00 82.38 132 SER A O 1
ATOM 969 N N . GLU A 1 133 ? -2.754 1.609 19.878 1.00 81.56 133 GLU A N 1
ATOM 970 C CA . GLU A 1 133 ? -1.538 2.348 19.477 1.00 81.56 133 GLU A CA 1
ATOM 971 C C . GLU A 1 133 ? -1.216 2.156 17.987 1.00 81.56 133 GLU A C 1
ATOM 973 O O . GLU A 1 133 ? -0.164 2.578 17.497 1.00 81.56 133 GLU A O 1
ATOM 978 N N . GLN A 1 134 ? -2.092 1.461 17.263 1.00 78.38 134 GLN A N 1
ATOM 979 C CA . GLN A 1 134 ? -1.838 1.007 15.905 1.00 78.38 134 GLN A CA 1
ATOM 980 C C . GLN A 1 134 ? -3.053 1.224 15.021 1.00 78.38 134 GLN A C 1
ATOM 982 O O . GLN A 1 134 ? -4.187 1.263 15.479 1.00 78.38 134 GLN A O 1
ATOM 987 N N . ILE A 1 135 ? -2.794 1.309 13.727 1.00 78.94 135 ILE A N 1
ATOM 988 C CA . ILE A 1 135 ? -3.821 1.292 12.700 1.00 78.94 135 ILE A CA 1
ATOM 989 C C . ILE A 1 135 ? -3.440 0.282 11.634 1.00 78.94 135 ILE A C 1
ATOM 991 O O . ILE A 1 135 ? -2.277 0.182 11.233 1.00 78.94 135 ILE A O 1
ATOM 995 N N . ILE A 1 136 ? -4.437 -0.462 11.180 1.00 79.94 136 ILE A N 1
ATOM 996 C CA . ILE A 1 136 ? -4.317 -1.395 10.072 1.00 79.94 136 ILE A CA 1
ATOM 997 C C . ILE A 1 136 ? -5.232 -0.895 8.964 1.00 79.94 136 ILE A C 1
ATOM 999 O O . ILE A 1 136 ? -6.429 -0.691 9.173 1.00 79.94 136 ILE A O 1
ATOM 1003 N N . LEU A 1 137 ? -4.654 -0.699 7.782 1.00 80.12 137 LEU A N 1
ATOM 1004 C CA . LEU A 1 137 ? -5.398 -0.346 6.581 1.00 80.12 137 LEU A CA 1
ATOM 1005 C C . LEU A 1 137 ? -5.530 -1.580 5.693 1.00 80.12 137 LEU A C 1
ATOM 1007 O O . LEU A 1 137 ? -4.544 -2.222 5.326 1.00 80.12 137 LEU A O 1
ATOM 1011 N N . LEU A 1 138 ? -6.768 -1.907 5.349 1.00 79.50 138 LEU A N 1
ATOM 1012 C CA . LEU A 1 138 ? -7.105 -2.992 4.448 1.00 79.50 138 LEU A CA 1
ATOM 1013 C C . LEU A 1 138 ? -7.275 -2.408 3.047 1.00 79.50 138 LEU A C 1
ATOM 1015 O O . LEU A 1 138 ? -8.206 -1.643 2.828 1.00 79.50 138 LEU A O 1
ATOM 1019 N N . PHE A 1 139 ? -6.438 -2.780 2.083 1.00 80.12 139 PHE A N 1
ATOM 1020 C CA . PHE A 1 139 ? -6.523 -2.287 0.704 1.00 80.12 139 PHE A CA 1
ATOM 1021 C C . PHE A 1 139 ? -7.035 -3.322 -0.291 1.00 80.12 139 PHE A C 1
ATOM 1023 O O . PHE A 1 139 ? -6.570 -4.451 -0.278 1.00 80.12 139 PHE A O 1
ATOM 1030 N N . GLY A 1 140 ? -7.888 -2.937 -1.239 1.00 81.44 140 GLY A N 1
ATOM 1031 C CA . GLY A 1 140 ? -8.044 -3.729 -2.466 1.00 81.44 140 GLY A CA 1
ATOM 1032 C C . GLY A 1 140 ? -6.743 -3.701 -3.274 1.00 81.44 140 GLY A C 1
ATOM 1033 O O . GLY A 1 140 ? -6.159 -4.737 -3.599 1.00 81.44 140 GLY A O 1
ATOM 1034 N N . TYR A 1 141 ? -6.239 -2.488 -3.492 1.00 87.31 141 TYR A N 1
ATOM 1035 C CA . TYR A 1 141 ? -4.895 -2.224 -3.983 1.00 87.31 141 TYR A CA 1
ATOM 1036 C C . TYR A 1 141 ? -4.411 -0.871 -3.464 1.00 87.31 141 TYR A C 1
ATOM 1038 O O . TYR A 1 141 ? -5.212 0.007 -3.130 1.00 87.31 141 TYR A O 1
ATOM 1046 N N . PHE A 1 142 ? -3.101 -0.662 -3.476 1.00 88.75 142 PHE A N 1
ATOM 1047 C CA . PHE A 1 142 ? -2.536 0.672 -3.338 1.00 88.75 142 PHE A CA 1
ATOM 1048 C C . PHE A 1 142 ? -1.398 0.904 -4.315 1.00 88.75 142 PHE A C 1
ATOM 1050 O O . PHE A 1 142 ? -0.723 -0.014 -4.767 1.00 88.75 142 PHE A O 1
ATOM 1057 N N . ASP A 1 143 ? -1.201 2.168 -4.619 1.00 93.00 143 ASP A N 1
ATOM 1058 C CA . ASP A 1 143 ? -0.185 2.716 -5.479 1.00 93.00 143 ASP A CA 1
ATOM 1059 C C . ASP A 1 143 ? 0.866 3.393 -4.605 1.00 93.00 143 ASP A C 1
ATOM 1061 O O . ASP A 1 143 ? 0.559 4.331 -3.865 1.00 93.00 143 ASP A O 1
ATOM 1065 N N . VAL A 1 144 ? 2.103 2.918 -4.701 1.00 91.00 144 VAL A N 1
ATOM 1066 C CA . VAL A 1 144 ? 3.261 3.540 -4.065 1.00 91.00 144 VAL A CA 1
ATOM 1067 C C . VAL A 1 144 ? 3.981 4.376 -5.100 1.00 91.00 144 VAL A C 1
ATOM 1069 O O . VAL A 1 144 ? 4.501 3.844 -6.081 1.00 91.00 144 VAL A O 1
ATOM 1072 N N . GLU A 1 145 ? 4.057 5.674 -4.849 1.00 90.94 145 GLU A N 1
ATOM 1073 C CA . GLU A 1 145 ? 4.912 6.580 -5.598 1.00 90.94 145 GLU A CA 1
ATOM 1074 C C . GLU A 1 145 ? 6.232 6.803 -4.860 1.00 90.94 145 GLU A C 1
ATOM 1076 O O . GLU A 1 145 ? 6.261 7.058 -3.651 1.00 90.94 145 GLU A O 1
ATOM 1081 N N . PHE A 1 146 ? 7.329 6.733 -5.600 1.00 86.38 146 PHE A N 1
ATOM 1082 C CA . PHE A 1 146 ? 8.685 6.966 -5.123 1.00 86.38 146 PHE A CA 1
ATOM 1083 C C . PHE A 1 146 ? 9.517 7.610 -6.239 1.00 86.38 146 PHE A C 1
ATOM 1085 O O . PHE A 1 146 ? 9.102 7.654 -7.396 1.00 86.38 146 PHE A O 1
ATOM 1092 N N . LEU A 1 147 ? 10.697 8.132 -5.905 1.00 83.69 147 LEU A N 1
ATOM 1093 C CA . LEU A 1 147 ? 11.642 8.604 -6.918 1.00 83.69 147 LEU A CA 1
ATOM 1094 C C . LEU A 1 147 ? 12.698 7.558 -7.202 1.00 83.69 147 LEU A C 1
ATOM 1096 O O . LEU A 1 147 ? 13.185 6.915 -6.278 1.00 83.69 147 LEU A O 1
ATOM 1100 N N . GLN A 1 148 ? 13.088 7.488 -8.467 1.00 83.75 148 GLN A N 1
ATOM 1101 C CA . GLN A 1 148 ? 14.344 6.923 -8.929 1.00 83.75 148 GLN A CA 1
ATOM 1102 C C . GLN A 1 148 ? 15.151 8.054 -9.575 1.00 83.75 148 GLN A C 1
ATOM 1104 O O . GLN A 1 148 ? 14.757 8.591 -10.614 1.00 83.75 148 GLN A O 1
ATOM 1109 N N . GLY A 1 149 ? 16.229 8.492 -8.926 1.00 80.88 149 GLY A N 1
ATOM 1110 C CA . GLY A 1 149 ? 16.871 9.770 -9.225 1.00 80.88 149 GLY A CA 1
ATOM 1111 C C . GLY A 1 149 ? 15.868 10.927 -9.150 1.00 80.88 149 GLY A C 1
ATOM 1112 O O . GLY A 1 149 ? 15.279 11.197 -8.104 1.00 80.88 149 GLY A O 1
ATOM 1113 N N . THR A 1 150 ? 15.647 11.605 -10.276 1.00 79.44 150 THR A N 1
ATOM 1114 C CA . THR A 1 150 ? 14.645 12.678 -10.423 1.00 79.44 150 THR A CA 1
ATOM 1115 C C . THR A 1 150 ? 13.330 12.208 -11.051 1.00 79.44 150 THR A C 1
ATOM 1117 O O . THR A 1 150 ? 12.395 12.997 -11.172 1.00 79.44 150 THR A O 1
ATOM 1120 N N . SER A 1 151 ? 13.231 10.935 -11.445 1.00 85.00 151 SER A N 1
ATOM 1121 C CA . SER A 1 151 ? 12.049 10.384 -12.110 1.00 85.00 151 SER A CA 1
ATOM 1122 C C . SER A 1 151 ? 11.054 9.828 -11.100 1.00 85.00 151 SER A C 1
ATOM 1124 O O . SER A 1 151 ? 11.393 8.948 -10.308 1.00 85.00 151 SER A O 1
ATOM 1126 N N . ALA A 1 152 ? 9.808 10.302 -11.151 1.00 87.38 152 ALA A N 1
ATOM 1127 C CA . ALA A 1 152 ? 8.713 9.717 -10.385 1.00 87.38 152 ALA A CA 1
ATOM 1128 C C . ALA A 1 152 ? 8.349 8.348 -10.964 1.00 87.38 152 ALA A C 1
ATOM 1130 O O . ALA A 1 152 ? 8.061 8.210 -12.154 1.00 87.38 152 ALA A O 1
ATOM 1131 N N . LYS A 1 153 ? 8.371 7.334 -10.107 1.00 91.06 153 LYS A N 1
ATOM 1132 C CA . LYS A 1 153 ? 7.970 5.966 -10.410 1.00 91.06 153 LYS A CA 1
ATOM 1133 C C . LYS A 1 153 ? 6.808 5.607 -9.501 1.00 91.06 153 LYS A C 1
ATOM 1135 O O . LYS A 1 153 ? 6.747 6.031 -8.349 1.00 91.06 153 LYS A O 1
ATOM 1140 N N . LYS A 1 154 ? 5.870 4.829 -10.029 1.00 94.44 154 LYS A N 1
ATOM 1141 C CA . LYS A 1 154 ? 4.692 4.406 -9.280 1.00 94.44 154 LYS A CA 1
ATOM 1142 C C . LYS A 1 154 ? 4.400 2.943 -9.561 1.00 94.44 154 LYS A C 1
ATOM 1144 O O . LYS A 1 154 ? 4.323 2.541 -10.722 1.00 94.44 154 LYS A O 1
ATOM 1149 N N . ILE A 1 155 ? 4.258 2.161 -8.497 1.00 94.81 155 ILE A N 1
ATOM 1150 C CA . ILE A 1 155 ? 3.963 0.730 -8.571 1.00 94.81 155 ILE A CA 1
ATOM 1151 C C . ILE A 1 155 ? 2.717 0.436 -7.739 1.00 94.81 155 ILE A C 1
ATOM 1153 O O . ILE A 1 155 ? 2.608 0.861 -6.591 1.00 94.81 155 ILE A O 1
ATOM 1157 N N . ARG A 1 156 ? 1.784 -0.299 -8.340 1.00 94.00 156 ARG A N 1
ATOM 1158 C CA . ARG A 1 156 ? 0.578 -0.823 -7.709 1.00 94.00 156 ARG A CA 1
ATOM 1159 C C . ARG A 1 156 ? 0.850 -2.177 -7.074 1.00 94.00 156 ARG A C 1
ATOM 1161 O O . ARG A 1 156 ? 1.417 -3.049 -7.730 1.00 94.00 156 ARG A O 1
ATOM 1168 N N . PHE A 1 157 ? 0.353 -2.358 -5.857 1.00 89.31 157 PHE A N 1
ATOM 1169 C CA . PHE A 1 157 ? 0.270 -3.628 -5.147 1.00 89.31 157 PHE A CA 1
ATOM 1170 C C . PHE A 1 157 ? -1.183 -4.021 -4.961 1.00 89.31 157 PHE A C 1
ATOM 1172 O O . PHE A 1 157 ? -1.959 -3.273 -4.366 1.00 89.31 157 PHE A O 1
ATOM 1179 N N . VAL A 1 158 ? -1.538 -5.204 -5.451 1.00 87.62 158 VAL A N 1
ATOM 1180 C CA . VAL A 1 158 ? -2.883 -5.762 -5.323 1.00 87.62 158 VAL A CA 1
ATOM 1181 C C . VAL A 1 158 ? -2.922 -6.727 -4.142 1.00 87.62 158 VAL A C 1
ATOM 1183 O O . VAL A 1 158 ? -2.129 -7.664 -4.065 1.00 87.62 158 VAL A O 1
ATOM 1186 N N . TYR A 1 159 ? -3.869 -6.526 -3.229 1.00 80.69 159 TYR A N 1
ATOM 1187 C CA . TYR A 1 159 ? -4.031 -7.337 -2.011 1.00 80.69 159 TYR A CA 1
ATOM 1188 C C . TYR A 1 159 ? -5.267 -8.223 -2.048 1.00 80.69 159 TYR A C 1
ATOM 1190 O O . TYR A 1 159 ? -5.302 -9.258 -1.380 1.00 80.69 159 TYR A O 1
ATOM 1198 N N . GLY A 1 160 ? -6.263 -7.837 -2.840 1.00 75.88 160 GLY A N 1
ATOM 1199 C CA . GLY A 1 160 ? -7.478 -8.605 -3.052 1.00 75.88 160 GLY A CA 1
ATOM 1200 C C . GLY A 1 160 ? -7.792 -8.757 -4.532 1.00 75.88 160 GLY A C 1
ATOM 1201 O O . GLY A 1 160 ? -7.517 -7.864 -5.335 1.00 75.88 160 GLY A O 1
ATOM 1202 N N . ASP A 1 161 ? -8.405 -9.885 -4.874 1.00 76.69 161 ASP A N 1
ATOM 1203 C CA . ASP A 1 161 ? -8.888 -10.148 -6.227 1.00 76.69 161 ASP A CA 1
ATOM 1204 C C . ASP A 1 161 ? -9.974 -9.128 -6.588 1.00 76.69 161 ASP A C 1
ATOM 1206 O O . ASP A 1 161 ? -11.046 -9.111 -5.991 1.00 76.69 161 ASP A O 1
ATOM 1210 N N . THR A 1 162 ? -9.709 -8.238 -7.540 1.00 71.56 162 THR A N 1
ATOM 1211 C CA . THR A 1 162 ? -10.625 -7.140 -7.878 1.00 71.56 162 THR A CA 1
ATOM 1212 C C . THR A 1 162 ? -10.620 -6.906 -9.383 1.00 71.56 162 THR A C 1
ATOM 1214 O O . THR A 1 162 ? -9.603 -6.551 -9.970 1.00 71.56 162 THR A O 1
ATOM 1217 N N . GLY A 1 163 ? -11.762 -7.122 -10.041 1.00 76.62 163 GLY A N 1
ATOM 1218 C CA . GLY A 1 163 ? -11.849 -7.026 -11.500 1.00 76.62 163 GLY A CA 1
ATOM 1219 C C . GLY A 1 163 ? -10.891 -7.999 -12.195 1.00 76.62 163 GLY A C 1
ATOM 1220 O O . GLY A 1 163 ? -11.035 -9.211 -12.058 1.00 76.62 163 GLY A O 1
ATOM 1221 N N . THR A 1 164 ? -9.930 -7.465 -12.951 1.00 83.19 164 THR A N 1
ATOM 1222 C CA . THR A 1 164 ? -8.888 -8.242 -13.646 1.00 83.19 164 THR A CA 1
ATOM 1223 C C . THR A 1 164 ? -7.660 -8.528 -12.785 1.00 83.19 164 THR A C 1
ATOM 1225 O O . THR A 1 164 ? -6.793 -9.291 -13.213 1.00 83.19 164 THR A O 1
ATOM 1228 N N . TYR A 1 165 ? -7.563 -7.933 -11.596 1.00 87.69 165 TYR A N 1
ATOM 1229 C CA . TYR A 1 165 ? -6.420 -8.123 -10.719 1.00 87.69 165 TYR A CA 1
ATOM 1230 C C . TYR A 1 165 ? -6.575 -9.352 -9.842 1.00 87.69 165 TYR A C 1
ATOM 1232 O O . TYR A 1 165 ? -7.659 -9.642 -9.329 1.00 87.69 165 TYR A O 1
ATOM 1240 N N . VAL A 1 166 ? -5.448 -10.010 -9.604 1.00 87.12 166 VAL A N 1
ATOM 1241 C CA . VAL A 1 166 ? -5.325 -11.108 -8.651 1.00 87.12 166 VAL A CA 1
ATOM 1242 C C . VAL A 1 166 ? -4.441 -10.661 -7.493 1.00 87.12 166 VAL A C 1
ATOM 1244 O O . VAL A 1 166 ? -3.474 -9.917 -7.670 1.00 87.12 166 VAL A O 1
ATOM 1247 N N . ARG A 1 167 ? -4.763 -11.122 -6.288 1.00 84.50 167 ARG A N 1
ATOM 1248 C CA . ARG A 1 167 ? -3.970 -10.927 -5.076 1.00 84.50 167 ARG A CA 1
ATOM 1249 C C . ARG A 1 167 ? -2.492 -11.244 -5.329 1.00 84.50 167 ARG A C 1
ATOM 1251 O O . ARG A 1 167 ? -2.130 -12.319 -5.804 1.00 84.50 167 ARG A O 1
ATOM 1258 N N . GLY A 1 168 ? -1.638 -10.300 -4.948 1.00 86.44 168 GLY A N 1
ATOM 1259 C CA . GLY A 1 168 ? -0.197 -10.347 -5.159 1.00 86.44 168 GLY A CA 1
ATOM 1260 C C . GLY A 1 168 ? 0.263 -9.728 -6.476 1.00 86.44 168 GLY A C 1
ATOM 1261 O O . GLY A 1 168 ? 1.468 -9.562 -6.638 1.00 86.44 168 GLY A O 1
ATOM 1262 N N . ASP A 1 169 ? -0.626 -9.347 -7.398 1.00 93.00 169 ASP A N 1
ATOM 1263 C CA . ASP A 1 169 ? -0.220 -8.660 -8.627 1.00 93.00 169 ASP A CA 1
ATOM 1264 C C . ASP A 1 169 ? 0.561 -7.374 -8.333 1.00 93.00 169 ASP A C 1
ATOM 1266 O O . ASP A 1 169 ? 0.214 -6.590 -7.441 1.00 93.00 169 ASP A O 1
ATOM 1270 N N . LYS A 1 170 ? 1.607 -7.154 -9.138 1.00 94.81 170 LYS A N 1
ATOM 1271 C CA . LYS A 1 170 ? 2.338 -5.892 -9.216 1.00 94.81 170 LYS A CA 1
ATOM 1272 C C . LYS A 1 170 ? 2.152 -5.280 -10.597 1.00 94.81 170 LYS A C 1
ATOM 1274 O O . LYS A 1 170 ? 2.351 -5.955 -11.608 1.00 94.81 170 LYS A O 1
ATOM 1279 N N . LEU A 1 171 ? 1.812 -3.994 -10.643 1.00 96.75 171 LEU A N 1
ATOM 1280 C CA . LEU A 1 171 ? 1.721 -3.250 -11.898 1.00 96.75 171 LEU A CA 1
ATOM 1281 C C . LEU A 1 171 ? 2.569 -1.991 -11.827 1.00 96.75 171 LEU A C 1
ATOM 1283 O O . LEU A 1 171 ? 2.555 -1.281 -10.826 1.00 96.75 171 LEU A O 1
ATOM 1287 N N . MET A 1 172 ? 3.275 -1.683 -12.906 1.00 97.06 172 MET A N 1
ATOM 1288 C CA . MET A 1 172 ? 4.035 -0.449 -13.025 1.00 97.06 172 MET A CA 1
ATOM 1289 C C . MET A 1 172 ? 3.234 0.592 -13.796 1.00 97.06 172 MET A C 1
ATOM 1291 O O . MET A 1 172 ? 2.647 0.294 -14.835 1.00 97.06 172 MET A O 1
ATOM 1295 N N . TYR A 1 173 ? 3.211 1.822 -13.294 1.00 97.00 173 TYR A N 1
ATOM 1296 C CA . TYR A 1 173 ? 2.601 2.941 -13.994 1.00 97.00 173 TYR A CA 1
ATOM 1297 C C . TYR A 1 173 ? 3.600 3.584 -14.951 1.00 97.00 173 TYR A C 1
ATOM 1299 O O . TYR A 1 173 ? 4.657 4.037 -14.520 1.00 97.00 173 TYR A O 1
ATOM 1307 N N . SER A 1 174 ? 3.219 3.685 -16.223 1.00 95.56 174 SER A N 1
ATOM 1308 C CA . SER A 1 174 ? 3.993 4.331 -17.292 1.00 95.56 174 SER A CA 1
ATOM 1309 C C . SER A 1 174 ? 5.467 3.889 -17.336 1.00 95.56 174 SER A C 1
ATOM 1311 O O . SER A 1 174 ? 6.355 4.736 -17.209 1.00 95.56 174 SER A O 1
ATOM 1313 N N . PRO A 1 175 ? 5.756 2.579 -17.463 1.00 95.19 175 PRO A N 1
ATOM 1314 C CA . PRO A 1 175 ? 7.122 2.125 -17.669 1.00 95.19 175 PRO A CA 1
ATOM 1315 C C . PRO A 1 175 ? 7.682 2.677 -18.990 1.00 95.19 175 PRO A C 1
ATOM 1317 O O . PRO A 1 175 ? 6.958 3.009 -19.928 1.00 95.19 175 PRO A O 1
ATOM 1320 N N . SER A 1 176 ? 9.000 2.794 -19.046 1.00 92.38 176 SER A N 1
ATOM 1321 C CA . SER A 1 176 ? 9.750 3.364 -20.158 1.00 92.38 176 SER A CA 1
ATOM 1322 C C . SER A 1 176 ? 9.519 2.552 -21.428 1.00 92.38 176 SER A C 1
ATOM 1324 O O . SER A 1 176 ? 9.642 1.330 -21.414 1.00 92.38 176 SER A O 1
ATOM 1326 N N . GLY A 1 177 ? 9.221 3.242 -22.530 1.00 90.31 177 GLY A N 1
ATOM 1327 C CA . GLY A 1 177 ? 8.891 2.615 -23.813 1.00 90.31 177 GLY A CA 1
ATOM 1328 C C . GLY A 1 177 ? 7.405 2.303 -24.004 1.00 90.31 177 GLY A C 1
ATOM 1329 O O . GLY A 1 177 ? 7.007 2.016 -25.127 1.00 90.31 177 GLY A O 1
ATOM 1330 N N . GLU A 1 178 ? 6.581 2.434 -22.962 1.00 94.19 178 GLU A N 1
ATOM 1331 C CA . GLU A 1 178 ? 5.137 2.213 -23.038 1.00 94.19 178 GLU A CA 1
ATOM 1332 C C . GLU A 1 178 ? 4.337 3.522 -23.073 1.00 94.19 178 GLU A C 1
ATOM 1334 O O . GLU A 1 178 ? 4.839 4.612 -22.781 1.00 94.19 178 GLU A O 1
ATOM 1339 N N . ALA A 1 179 ? 3.049 3.428 -23.421 1.00 90.38 179 ALA A N 1
ATOM 1340 C CA . ALA A 1 179 ? 2.173 4.594 -23.428 1.00 90.38 179 ALA A CA 1
ATOM 1341 C C . ALA A 1 179 ? 1.994 5.164 -22.010 1.00 90.38 179 ALA A C 1
ATOM 1343 O O . ALA A 1 179 ? 1.698 4.434 -21.056 1.00 90.38 179 ALA A O 1
ATOM 1344 N N . ALA A 1 180 ? 2.124 6.487 -21.907 1.00 90.88 180 ALA A N 1
ATOM 1345 C CA . ALA A 1 180 ? 1.998 7.223 -20.659 1.00 90.88 180 ALA A CA 1
ATOM 1346 C C . ALA A 1 180 ? 0.584 7.141 -20.063 1.00 90.88 180 ALA A C 1
ATOM 1348 O O . ALA A 1 180 ? -0.415 6.930 -20.754 1.00 90.88 180 ALA A O 1
ATOM 1349 N N . SER A 1 181 ? 0.520 7.368 -18.756 1.00 91.50 181 SER A N 1
ATOM 1350 C CA . SER A 1 181 ? -0.701 7.423 -17.955 1.00 91.50 181 SER A CA 1
ATOM 1351 C C . SER A 1 181 ? -1.497 6.119 -17.875 1.00 91.50 181 SER A C 1
ATOM 1353 O O . SER A 1 181 ? -2.721 6.136 -17.753 1.00 91.50 181 SER A O 1
ATOM 1355 N N . LYS A 1 182 ? -0.807 4.976 -17.926 1.00 94.69 182 LYS A N 1
ATOM 1356 C CA . LYS A 1 182 ? -1.415 3.640 -17.842 1.00 94.69 182 LYS A CA 1
ATOM 1357 C C . LYS A 1 182 ? -0.624 2.714 -16.928 1.00 94.69 182 LYS A C 1
ATOM 1359 O O . LYS A 1 182 ? 0.572 2.919 -16.726 1.00 94.69 182 LYS A O 1
ATOM 1364 N N . TYR A 1 183 ? -1.292 1.696 -16.397 1.00 96.50 183 TYR A N 1
ATOM 1365 C CA . TYR A 1 183 ? -0.648 0.599 -15.680 1.00 96.50 183 TYR A CA 1
ATOM 1366 C C . TYR A 1 183 ? -0.345 -0.571 -16.611 1.00 96.50 183 TYR A C 1
ATOM 1368 O O . TYR A 1 183 ? -1.052 -0.804 -17.593 1.00 96.50 183 TYR A O 1
ATOM 1376 N N . TYR A 1 184 ? 0.715 -1.302 -16.276 1.00 98.06 184 TYR A N 1
ATOM 1377 C CA . TYR A 1 184 ? 1.183 -2.466 -17.015 1.00 98.06 184 TYR A CA 1
ATOM 1378 C C . TYR A 1 184 ? 1.621 -3.557 -16.041 1.00 98.06 184 TYR A C 1
ATOM 1380 O O . TYR A 1 184 ? 2.361 -3.286 -15.091 1.00 98.06 184 TYR A O 1
ATOM 1388 N N . TRP A 1 185 ? 1.214 -4.797 -16.297 1.00 97.94 185 TRP A N 1
ATOM 1389 C CA . TRP A 1 185 ? 1.876 -5.964 -15.719 1.00 97.94 185 TRP A CA 1
ATOM 1390 C C . TRP A 1 185 ? 3.233 -6.157 -16.388 1.00 97.94 185 TRP A C 1
ATOM 1392 O O . TRP A 1 185 ? 3.412 -5.800 -17.548 1.00 97.94 185 TRP A O 1
ATOM 1402 N N . TYR A 1 186 ? 4.177 -6.766 -15.681 1.00 98.00 186 TYR A N 1
ATOM 1403 C CA . TYR A 1 186 ? 5.406 -7.261 -16.295 1.00 98.00 186 TYR A CA 1
ATOM 1404 C C . TYR A 1 186 ? 5.308 -8.778 -16.437 1.00 98.00 186 TYR A C 1
ATOM 1406 O O . TYR A 1 186 ? 5.260 -9.473 -15.424 1.00 98.00 186 TYR A O 1
ATOM 1414 N N . ASP A 1 187 ? 5.225 -9.282 -17.666 1.00 97.50 187 ASP A N 1
ATOM 1415 C CA . ASP A 1 187 ? 5.180 -10.714 -17.965 1.00 97.50 187 ASP A CA 1
ATOM 1416 C C . ASP A 1 187 ? 6.590 -11.305 -17.840 1.00 97.50 187 ASP A C 1
ATOM 1418 O O . ASP A 1 187 ? 7.488 -10.973 -18.615 1.00 97.50 187 ASP A O 1
ATOM 1422 N N . LEU A 1 188 ? 6.788 -12.186 -16.859 1.00 96.88 188 LEU A N 1
ATOM 1423 C CA . LEU A 1 188 ? 8.076 -12.826 -16.592 1.00 96.88 188 LEU A CA 1
ATOM 1424 C C . LEU A 1 188 ? 8.449 -13.867 -17.653 1.00 96.88 188 LEU A C 1
ATOM 1426 O O . LEU A 1 188 ? 9.627 -14.177 -17.809 1.00 96.88 188 LEU A O 1
ATOM 1430 N N . THR A 1 189 ? 7.468 -14.420 -18.367 1.00 96.44 189 THR A N 1
ATOM 1431 C CA . THR A 1 189 ? 7.699 -15.393 -19.437 1.00 96.44 189 THR A CA 1
ATOM 1432 C C . THR A 1 189 ? 8.096 -14.691 -20.730 1.00 96.44 189 THR A C 1
ATOM 1434 O O . THR A 1 189 ? 9.049 -15.112 -21.380 1.00 96.44 189 THR A O 1
ATOM 1437 N N . ALA A 1 190 ? 7.391 -13.618 -21.095 1.00 96.12 190 ALA A N 1
ATOM 1438 C CA . ALA A 1 190 ? 7.703 -12.845 -22.299 1.00 96.12 190 ALA A CA 1
ATOM 1439 C C . ALA A 1 190 ? 8.840 -11.826 -22.095 1.00 96.12 190 ALA A C 1
ATOM 1441 O O . ALA A 1 190 ? 9.452 -11.393 -23.068 1.00 96.12 190 ALA A O 1
ATOM 1442 N N . GLY A 1 191 ? 9.122 -11.429 -20.849 1.00 96.75 191 GLY A N 1
ATOM 1443 C CA . GLY A 1 191 ? 10.098 -10.386 -20.530 1.00 96.75 191 GLY A CA 1
ATOM 1444 C C . GLY A 1 191 ? 9.657 -8.989 -20.977 1.00 96.75 191 GLY A C 1
ATOM 1445 O O . GLY A 1 191 ? 10.494 -8.187 -21.384 1.00 96.75 191 GLY A O 1
ATOM 1446 N N . ALA A 1 192 ? 8.351 -8.707 -20.951 1.00 96.75 192 ALA A N 1
ATOM 1447 C CA . ALA A 1 192 ? 7.770 -7.489 -21.515 1.00 96.75 192 ALA A CA 1
ATOM 1448 C C . ALA A 1 192 ? 6.632 -6.926 -20.655 1.00 96.75 192 ALA A C 1
ATOM 1450 O O . ALA A 1 192 ? 6.002 -7.640 -19.870 1.00 96.75 192 ALA A O 1
ATOM 1451 N N . PHE A 1 193 ? 6.350 -5.634 -20.827 1.00 98.00 193 PHE A N 1
ATOM 1452 C CA . PHE A 1 193 ? 5.193 -4.999 -20.213 1.00 98.00 193 PHE A CA 1
ATOM 1453 C C . PHE A 1 193 ? 3.917 -5.303 -21.004 1.00 98.00 193 PHE A C 1
ATOM 1455 O O . PHE A 1 193 ? 3.897 -5.290 -22.231 1.00 98.00 193 PHE A O 1
ATOM 1462 N N . VAL A 1 194 ? 2.834 -5.582 -20.283 1.00 97.00 194 VAL A N 1
ATOM 1463 C CA . VAL A 1 194 ? 1.511 -5.879 -20.837 1.00 97.00 194 VAL A CA 1
ATOM 1464 C C . VAL A 1 194 ? 0.514 -4.916 -20.216 1.00 97.00 194 VAL A C 1
ATOM 1466 O O . VAL A 1 194 ? 0.367 -4.875 -18.996 1.00 97.00 194 VAL A O 1
ATOM 1469 N N . ALA A 1 195 ? -0.153 -4.123 -21.054 1.00 96.12 195 ALA A N 1
ATOM 1470 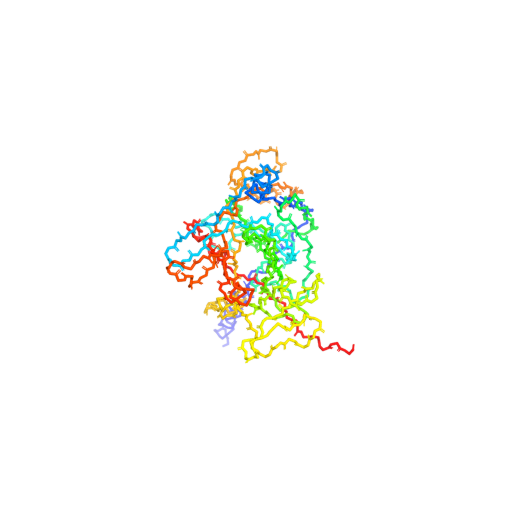C CA . ALA A 1 195 ? -1.082 -3.093 -20.600 1.00 96.12 195 ALA A CA 1
ATOM 1471 C C . ALA A 1 195 ? -2.206 -3.675 -19.736 1.00 96.12 195 ALA A C 1
ATOM 1473 O O . ALA A 1 195 ? -2.760 -4.724 -20.050 1.00 96.12 195 ALA A O 1
ATOM 1474 N N . GLU A 1 196 ? -2.596 -2.940 -18.696 1.00 93.94 196 GLU A N 1
ATOM 1475 C CA . GLU A 1 196 ? -3.688 -3.292 -17.779 1.00 93.94 196 GLU A CA 1
ATOM 1476 C C . GLU A 1 196 ? -5.033 -3.532 -18.487 1.00 93.94 196 GLU A C 1
ATOM 1478 O O . GLU A 1 196 ? -5.863 -4.318 -18.041 1.00 93.94 196 GLU A O 1
ATOM 1483 N N . THR A 1 197 ? -5.243 -2.862 -19.621 1.00 92.50 197 THR A N 1
ATOM 1484 C CA . THR A 1 197 ? -6.440 -3.008 -20.460 1.00 92.50 197 THR A CA 1
ATOM 1485 C C . THR A 1 197 ? -6.441 -4.281 -21.310 1.00 92.50 197 THR A C 1
ATOM 1487 O O . THR A 1 197 ? -7.439 -4.569 -21.967 1.00 92.50 197 THR A O 1
ATOM 1490 N N . SER A 1 198 ? -5.324 -5.006 -21.357 1.00 92.69 198 SER A N 1
ATOM 1491 C CA . SER A 1 198 ? -5.177 -6.271 -22.079 1.00 92.69 198 SER A CA 1
ATOM 1492 C C . SER A 1 198 ? -5.475 -7.462 -21.164 1.00 92.69 198 SER A C 1
ATOM 1494 O O . SER A 1 198 ? -5.750 -7.317 -19.973 1.00 92.69 198 SER A O 1
ATOM 1496 N N . THR A 1 199 ? -5.408 -8.676 -21.711 1.00 93.56 199 THR A N 1
ATOM 1497 C CA . THR A 1 199 ? -5.479 -9.896 -20.902 1.00 93.56 199 THR A CA 1
ATOM 1498 C C . THR A 1 199 ? -4.303 -9.944 -19.930 1.00 93.56 199 THR A C 1
ATOM 1500 O O . THR A 1 199 ? -3.147 -9.870 -20.353 1.00 93.56 199 THR A O 1
ATOM 1503 N N . ARG A 1 200 ? -4.598 -10.113 -18.635 1.00 95.25 200 ARG A N 1
ATOM 1504 C CA . ARG A 1 200 ? -3.587 -10.335 -17.597 1.00 95.25 200 ARG A CA 1
ATOM 1505 C C . ARG A 1 200 ? -2.654 -11.488 -18.015 1.00 95.25 200 ARG A C 1
ATOM 1507 O O . ARG A 1 200 ? -3.164 -12.567 -18.331 1.00 95.25 200 ARG A O 1
ATOM 1514 N N . PRO A 1 201 ? -1.320 -11.311 -17.979 1.00 96.44 201 PRO A N 1
ATOM 1515 C CA . PRO A 1 201 ? -0.375 -12.387 -18.269 1.00 96.44 201 PRO A CA 1
ATOM 1516 C C . PRO A 1 201 ? -0.599 -13.617 -17.382 1.00 96.44 201 PRO A C 1
ATOM 1518 O O . PRO A 1 201 ? -1.049 -13.500 -16.239 1.00 96.44 201 PRO A O 1
ATOM 1521 N N . SER A 1 202 ? -0.238 -14.807 -17.868 1.00 94.88 202 SER A N 1
ATOM 1522 C CA . SER A 1 202 ? -0.294 -16.032 -17.055 1.00 94.88 202 SER A CA 1
ATOM 1523 C C . SER A 1 202 ? 0.789 -16.070 -15.974 1.00 94.88 202 SER A C 1
ATOM 1525 O O . SER A 1 202 ? 0.606 -16.731 -14.955 1.00 94.88 202 SER A O 1
ATOM 1527 N N . ASN A 1 203 ? 1.898 -15.353 -16.182 1.00 95.75 203 ASN A N 1
ATOM 1528 C CA . ASN A 1 203 ? 3.040 -15.300 -15.272 1.00 95.75 203 ASN A CA 1
ATOM 1529 C C . ASN A 1 203 ? 3.521 -13.851 -15.041 1.00 95.75 203 ASN A C 1
ATOM 1531 O O . ASN A 1 203 ? 4.622 -13.488 -15.463 1.00 95.75 203 ASN A O 1
ATOM 1535 N N . PRO A 1 204 ? 2.697 -12.980 -14.432 1.00 96.44 204 PRO A N 1
ATOM 1536 C CA . PRO A 1 204 ? 3.112 -11.616 -14.155 1.00 96.44 204 PRO A CA 1
ATOM 1537 C C . PRO A 1 204 ? 4.083 -11.568 -12.968 1.00 96.44 204 PRO A C 1
ATOM 1539 O O . PRO A 1 204 ? 4.122 -12.467 -12.127 1.00 96.44 204 PRO A O 1
ATOM 1542 N N . SER A 1 205 ? 4.829 -10.472 -12.857 1.00 95.25 205 SER A N 1
ATOM 1543 C CA . SER A 1 205 ? 5.541 -10.118 -11.631 1.00 95.25 205 SER A CA 1
ATOM 1544 C C . SER A 1 205 ? 4.547 -9.971 -10.476 1.00 95.25 205 SER A C 1
ATOM 1546 O O . SER A 1 205 ? 3.573 -9.221 -10.568 1.00 95.25 205 SER A O 1
ATOM 1548 N N . VAL A 1 206 ? 4.804 -10.682 -9.380 1.00 92.62 206 VAL A N 1
ATOM 1549 C CA . VAL A 1 206 ? 3.924 -10.737 -8.207 1.00 92.62 206 VAL A CA 1
ATOM 1550 C C . VAL A 1 206 ? 4.713 -10.586 -6.913 1.00 92.62 206 VAL A C 1
ATOM 1552 O O . VAL A 1 206 ? 5.893 -10.930 -6.840 1.00 92.62 206 VAL A O 1
ATOM 1555 N N . ASN A 1 207 ? 4.067 -10.062 -5.877 1.00 87.00 207 ASN A N 1
ATOM 1556 C CA . ASN A 1 207 ? 4.528 -10.192 -4.506 1.00 87.00 207 ASN A CA 1
ATOM 1557 C C . ASN A 1 207 ? 4.152 -11.593 -4.005 1.00 87.00 207 ASN A C 1
ATOM 1559 O O . ASN A 1 207 ? 2.994 -11.855 -3.673 1.00 87.00 207 ASN A O 1
ATOM 1563 N N . ALA A 1 208 ? 5.130 -12.501 -3.984 1.00 82.81 208 ALA A N 1
ATOM 1564 C CA . ALA A 1 208 ? 4.909 -13.891 -3.594 1.00 82.81 208 ALA A CA 1
ATOM 1565 C C . ALA A 1 208 ? 4.455 -14.020 -2.133 1.00 82.81 208 ALA A C 1
ATOM 1567 O O . ALA A 1 208 ? 3.604 -14.853 -1.846 1.00 82.81 208 ALA A O 1
ATOM 1568 N N . PHE A 1 209 ? 4.936 -13.157 -1.230 1.00 77.25 209 PHE A N 1
ATOM 1569 C CA . PHE A 1 209 ? 4.494 -13.168 0.164 1.00 77.25 209 PHE A CA 1
ATOM 1570 C C . PHE A 1 209 ? 2.991 -12.884 0.252 1.00 77.25 209 PHE A C 1
ATOM 1572 O O . PHE A 1 209 ? 2.247 -13.627 0.885 1.00 77.25 209 PHE A O 1
ATOM 1579 N N . VAL A 1 210 ? 2.514 -11.847 -0.443 1.00 78.38 210 VAL A N 1
ATOM 1580 C CA . VAL A 1 210 ? 1.080 -11.542 -0.505 1.00 78.38 210 VAL A CA 1
ATOM 1581 C C . VAL A 1 210 ? 0.318 -12.656 -1.214 1.00 78.38 210 VAL A C 1
ATOM 1583 O O . VAL A 1 210 ? -0.719 -13.054 -0.702 1.00 78.38 210 VAL A O 1
ATOM 1586 N N . ARG A 1 211 ? 0.791 -13.179 -2.351 1.00 84.81 211 ARG A N 1
ATOM 1587 C CA . ARG A 1 211 ? 0.101 -14.228 -3.127 1.00 84.81 211 ARG A CA 1
ATOM 1588 C C . ARG A 1 211 ? -0.054 -15.533 -2.340 1.00 84.81 211 ARG A C 1
ATOM 1590 O O . ARG A 1 211 ? -1.157 -16.063 -2.258 1.00 84.81 211 ARG A O 1
ATOM 1597 N N . ASP A 1 212 ? 1.038 -16.012 -1.752 1.00 80.81 212 ASP A N 1
ATOM 1598 C CA . ASP A 1 212 ? 1.148 -17.360 -1.183 1.00 80.81 212 ASP A CA 1
ATOM 1599 C C . ASP A 1 212 ? 0.796 -17.419 0.305 1.00 80.81 212 ASP A C 1
ATOM 1601 O O . ASP A 1 212 ? 0.734 -18.505 0.874 1.00 80.81 212 ASP A O 1
ATOM 1605 N N . PHE A 1 213 ? 0.572 -16.274 0.962 1.00 74.12 213 PHE A N 1
ATOM 1606 C CA . PHE A 1 213 ? 0.245 -16.264 2.386 1.00 74.12 213 PHE A CA 1
ATOM 1607 C C . PHE A 1 213 ? -1.010 -17.095 2.693 1.00 74.12 213 PHE A C 1
ATOM 1609 O O . PHE A 1 213 ? -2.085 -16.891 2.119 1.00 74.12 213 PHE A O 1
ATOM 1616 N N . THR A 1 214 ? -0.871 -17.986 3.666 1.00 67.50 214 THR A N 1
ATOM 1617 C CA . THR A 1 214 ? -1.939 -18.819 4.220 1.00 67.50 214 THR A CA 1
ATOM 1618 C C . THR A 1 214 ? -1.776 -18.895 5.730 1.00 67.50 214 THR A C 1
ATOM 1620 O O . THR A 1 214 ? -0.644 -18.904 6.213 1.00 67.50 214 THR A O 1
ATOM 1623 N N . ASP A 1 215 ? -2.874 -19.052 6.465 1.00 60.12 215 ASP A N 1
ATOM 1624 C CA . ASP A 1 215 ? -2.838 -19.379 7.890 1.00 60.12 215 ASP A CA 1
ATOM 1625 C C . ASP A 1 215 ? -3.548 -20.703 8.168 1.00 60.12 215 ASP A C 1
ATOM 1627 O O . ASP A 1 215 ? -4.603 -20.996 7.610 1.00 60.12 215 ASP A O 1
ATOM 1631 N N . SER A 1 216 ? -2.934 -21.524 9.016 1.00 59.50 216 SER A N 1
ATOM 1632 C CA . SER A 1 216 ? -3.379 -22.894 9.283 1.00 59.50 216 SER A CA 1
ATOM 1633 C C . SER A 1 216 ? -4.595 -22.978 10.208 1.00 59.50 216 SER A C 1
ATOM 1635 O O . SER A 1 216 ? -5.333 -23.960 10.149 1.00 59.50 216 SER A O 1
ATOM 1637 N N . VAL A 1 217 ? -4.818 -21.963 11.044 1.00 56.81 217 VAL A N 1
ATOM 1638 C CA . VAL A 1 217 ? -5.923 -21.887 12.010 1.00 56.81 217 VAL A CA 1
ATOM 1639 C C . VAL A 1 217 ? -7.092 -21.096 11.426 1.00 56.81 217 VAL A C 1
ATOM 1641 O O . VAL A 1 217 ? -8.255 -21.422 11.654 1.00 56.81 217 VAL A O 1
ATOM 1644 N N . ARG A 1 218 ? -6.783 -20.078 10.624 1.00 56.53 218 ARG A N 1
ATOM 1645 C CA . ARG A 1 218 ? -7.712 -19.178 9.945 1.00 56.53 218 ARG A CA 1
ATOM 1646 C C . ARG A 1 218 ? -7.431 -19.235 8.438 1.00 56.53 218 ARG A C 1
ATOM 1648 O O . ARG A 1 218 ? -6.854 -18.301 7.892 1.00 56.53 218 ARG A O 1
ATOM 1655 N N . PRO A 1 219 ? -7.867 -20.288 7.720 1.00 57.81 219 PRO A N 1
ATOM 1656 C CA . PRO A 1 219 ? -7.565 -20.470 6.292 1.00 57.81 219 PRO A CA 1
ATOM 1657 C C . PRO A 1 219 ? -8.010 -19.316 5.383 1.00 57.81 219 PRO A C 1
ATOM 1659 O O . PRO A 1 219 ? -7.524 -19.185 4.263 1.00 57.81 219 PRO A O 1
ATOM 1662 N N . ASN A 1 220 ? -8.924 -18.472 5.867 1.00 55.22 220 ASN A N 1
ATOM 1663 C CA . ASN A 1 220 ? -9.414 -17.279 5.181 1.00 55.22 220 ASN A CA 1
ATOM 1664 C C . ASN A 1 220 ? -8.597 -16.008 5.500 1.00 55.22 220 ASN A C 1
ATOM 1666 O O . ASN A 1 220 ? -9.033 -14.909 5.171 1.00 55.22 220 ASN A O 1
ATOM 1670 N N . MET A 1 221 ? -7.434 -16.132 6.149 1.00 56.34 221 MET A N 1
ATOM 1671 C CA . MET A 1 221 ? -6.564 -15.013 6.516 1.00 56.34 221 MET A CA 1
ATOM 1672 C C . MET A 1 221 ? -5.643 -14.599 5.335 1.00 56.34 221 MET A C 1
ATOM 1674 O O . MET A 1 221 ? -5.109 -15.465 4.646 1.00 56.34 221 MET A O 1
ATOM 1678 N N . HIS A 1 222 ? -5.437 -13.296 5.062 1.00 58.38 222 HIS A N 1
ATOM 1679 C CA . HIS A 1 222 ? -4.615 -12.776 3.935 1.00 58.38 222 HIS A CA 1
ATOM 1680 C C . HIS A 1 222 ? -3.631 -11.692 4.396 1.00 58.38 222 HIS A C 1
ATOM 1682 O O . HIS A 1 222 ? -3.981 -10.861 5.203 1.00 58.38 222 HIS A O 1
ATOM 1688 N N . TYR A 1 223 ? -2.420 -11.591 3.867 1.00 61.44 223 TYR A N 1
ATOM 1689 C CA . TYR A 1 223 ? -1.399 -10.689 4.427 1.00 61.44 223 TYR A CA 1
ATOM 1690 C C . TYR A 1 223 ? -1.729 -9.171 4.410 1.00 61.44 223 TYR A C 1
ATOM 1692 O O . TYR A 1 223 ? -2.192 -8.665 3.388 1.00 61.44 223 TYR A O 1
ATOM 1700 N N . TYR A 1 224 ? -1.407 -8.420 5.483 1.00 61.84 224 TYR A N 1
ATOM 1701 C CA . TYR A 1 224 ? -1.315 -6.944 5.429 1.00 61.84 224 TYR A CA 1
ATOM 1702 C C . TYR A 1 224 ? 0.132 -6.476 5.361 1.00 61.84 224 TYR A C 1
ATOM 1704 O O . TYR A 1 224 ? 0.978 -6.939 6.126 1.00 61.84 224 TYR A O 1
ATOM 1712 N N . MET A 1 225 ? 0.381 -5.438 4.568 1.00 60.94 225 MET A N 1
ATOM 1713 C CA . MET A 1 225 ? 1.697 -4.790 4.535 1.00 60.94 225 MET A CA 1
ATOM 1714 C C . MET A 1 225 ? 1.734 -3.423 5.217 1.00 60.94 225 MET A C 1
ATOM 1716 O O . MET A 1 225 ? 2.825 -2.977 5.561 1.00 60.94 225 MET A O 1
ATOM 1720 N N . LEU A 1 226 ? 0.587 -2.778 5.472 1.00 69.50 226 LEU A N 1
ATOM 1721 C CA . LEU A 1 226 ? 0.545 -1.472 6.137 1.00 69.50 226 LEU A CA 1
ATOM 1722 C C . LEU A 1 226 ? -0.189 -1.550 7.479 1.00 69.50 226 LEU A C 1
ATOM 1724 O O . LEU A 1 226 ? -1.387 -1.292 7.589 1.00 69.50 226 LEU A O 1
ATOM 1728 N N . GLY A 1 227 ? 0.579 -1.919 8.500 1.00 70.94 227 GLY A N 1
ATOM 1729 C CA . GLY A 1 227 ? 0.279 -1.583 9.886 1.00 70.94 227 GLY A CA 1
ATOM 1730 C C . GLY A 1 227 ? 1.192 -0.439 10.303 1.00 70.94 227 GLY A C 1
ATOM 1731 O O . GLY A 1 227 ? 2.405 -0.514 10.084 1.00 70.94 227 GLY A O 1
ATOM 1732 N N . ALA A 1 228 ? 0.624 0.620 10.867 1.00 72.12 228 ALA A N 1
ATOM 1733 C CA . ALA A 1 228 ? 1.381 1.796 11.267 1.00 72.12 228 ALA A CA 1
ATOM 1734 C C . ALA A 1 228 ? 1.175 2.109 12.748 1.00 72.12 228 ALA A C 1
ATOM 1736 O O . ALA A 1 228 ? 0.114 1.846 13.315 1.00 72.12 228 ALA A O 1
ATOM 1737 N N . GLN A 1 229 ? 2.215 2.665 13.372 1.00 75.88 229 GLN A N 1
ATOM 1738 C CA . GLN A 1 229 ? 2.092 3.204 14.721 1.00 75.88 229 GLN A CA 1
ATOM 1739 C C . GLN A 1 229 ? 1.373 4.543 14.658 1.00 75.88 229 GLN A C 1
ATOM 1741 O O . GLN A 1 229 ? 1.718 5.402 13.843 1.00 75.88 229 GLN A O 1
ATOM 1746 N N . LEU A 1 230 ? 0.417 4.709 15.558 1.00 78.06 230 LEU A N 1
ATOM 1747 C CA . LEU A 1 230 ? -0.283 5.960 15.756 1.00 78.06 230 LEU A CA 1
ATOM 1748 C C . LEU A 1 230 ? 0.668 7.029 16.306 1.00 78.06 230 LEU A C 1
ATOM 1750 O O . LEU A 1 230 ? 1.484 6.785 17.199 1.00 78.06 230 LEU A O 1
ATOM 1754 N N . ARG A 1 231 ? 0.552 8.233 15.757 1.00 78.31 231 ARG A N 1
ATOM 1755 C CA . ARG A 1 231 ? 1.247 9.452 16.168 1.00 78.31 231 ARG A CA 1
ATOM 1756 C C . ARG A 1 231 ? 0.223 10.564 16.284 1.00 78.31 231 ARG A C 1
ATOM 1758 O O . ARG A 1 231 ? -0.668 10.636 15.450 1.00 78.31 231 ARG A O 1
ATOM 1765 N N . ASN A 1 232 ? 0.355 11.433 17.286 1.00 79.88 232 ASN A N 1
ATOM 1766 C CA . ASN A 1 232 ? -0.422 12.681 17.390 1.00 79.88 232 ASN A CA 1
ATOM 1767 C C . ASN A 1 232 ? -1.920 12.519 17.060 1.00 79.88 232 ASN A C 1
ATOM 1769 O O . ASN A 1 232 ? -2.503 13.325 16.340 1.00 79.88 232 ASN A O 1
ATOM 1773 N N . CYS A 1 233 ? -2.525 11.441 17.540 1.00 80.50 233 CYS A N 1
ATOM 1774 C CA . CYS A 1 233 ? -3.909 11.108 17.282 1.00 80.50 233 CYS A CA 1
ATOM 1775 C C . CYS A 1 233 ? -4.816 11.937 18.174 1.00 80.50 233 CYS A C 1
ATOM 1777 O O . CYS A 1 233 ? -4.597 11.992 19.385 1.00 80.50 233 CYS A O 1
ATOM 1779 N N . THR A 1 234 ? -5.826 12.554 17.575 1.00 81.56 234 THR A N 1
ATOM 1780 C CA . THR A 1 234 ? -6.833 13.332 18.295 1.00 81.56 234 THR A CA 1
ATOM 1781 C C . THR A 1 234 ? -8.076 12.471 18.486 1.00 81.56 234 THR A C 1
ATOM 1783 O O . THR A 1 234 ? -8.671 12.035 17.498 1.00 81.56 234 THR A O 1
ATOM 1786 N N . ASP A 1 235 ? -8.419 12.200 19.747 1.00 75.44 235 ASP A N 1
ATOM 1787 C CA . ASP A 1 235 ? -9.610 11.444 20.155 1.00 75.44 235 ASP A CA 1
ATOM 1788 C C . ASP A 1 235 ? -10.880 12.315 20.028 1.00 75.44 235 ASP A C 1
ATOM 1790 O O . ASP A 1 235 ? -10.800 13.529 19.815 1.00 75.44 235 ASP A O 1
ATOM 1794 N N . SER A 1 236 ? -12.063 11.722 20.191 1.00 73.00 236 SER A N 1
ATOM 1795 C CA . SER A 1 236 ? -13.349 12.424 20.036 1.00 73.00 236 SER A CA 1
ATOM 1796 C C . SER A 1 236 ? -13.580 13.532 21.076 1.00 73.00 236 SER A C 1
ATOM 1798 O O . SER A 1 236 ? -14.456 14.375 20.900 1.00 73.00 236 SER A O 1
ATOM 1800 N N . ASP A 1 237 ? -12.806 13.550 22.165 1.00 75.19 237 ASP A N 1
ATOM 1801 C CA . ASP A 1 237 ? -12.819 14.610 23.181 1.00 75.19 237 ASP A CA 1
ATOM 1802 C C . ASP A 1 237 ? -11.838 15.764 22.888 1.00 75.19 237 ASP A C 1
ATOM 1804 O O . ASP A 1 237 ? -11.752 16.716 23.665 1.00 75.19 237 ASP A O 1
ATOM 1808 N N . GLY A 1 238 ? -11.112 15.699 21.766 1.00 78.50 238 GLY A N 1
ATOM 1809 C CA . GLY A 1 238 ? -10.117 16.690 21.360 1.00 78.50 238 GLY A CA 1
ATOM 1810 C C . GLY A 1 238 ? -8.719 16.474 21.951 1.00 78.50 238 GLY A C 1
ATOM 1811 O O . GLY A 1 238 ? -7.821 17.276 21.683 1.00 78.50 238 GLY A O 1
ATOM 1812 N N . THR A 1 239 ? -8.493 15.413 22.729 1.00 82.44 239 THR A N 1
ATOM 1813 C CA . THR A 1 239 ? -7.181 15.112 23.320 1.00 82.44 239 THR A CA 1
ATOM 1814 C C . THR A 1 239 ? -6.228 14.523 22.284 1.00 82.44 239 THR A C 1
ATOM 1816 O O . THR A 1 239 ? -6.561 13.549 21.613 1.00 82.44 239 THR A O 1
ATOM 1819 N N . THR A 1 240 ? -5.007 15.065 22.202 1.00 85.56 240 THR A N 1
ATOM 1820 C CA . THR A 1 240 ? -3.951 14.563 21.307 1.00 85.56 240 THR A CA 1
ATOM 1821 C C . THR A 1 240 ? -2.963 13.658 22.043 1.00 85.56 240 THR A C 1
ATOM 1823 O O . THR A 1 240 ? -2.367 14.053 23.044 1.00 85.56 240 THR A O 1
ATOM 1826 N N . GLN A 1 241 ? -2.761 12.446 21.530 1.00 87.44 241 GLN A N 1
ATOM 1827 C CA . GLN A 1 241 ? -1.971 11.378 22.156 1.00 87.44 241 GLN A CA 1
ATOM 1828 C C . GLN A 1 241 ? -1.461 10.376 21.103 1.00 87.44 241 GLN A C 1
ATOM 1830 O O . GLN A 1 241 ? -1.857 10.419 19.949 1.00 87.44 241 GLN A O 1
ATOM 1835 N N . ASN A 1 242 ? -0.571 9.447 21.462 1.00 81.69 242 ASN A N 1
ATOM 1836 C CA . ASN A 1 242 ? -0.066 8.422 20.523 1.00 81.69 242 ASN A CA 1
ATOM 1837 C C . ASN A 1 242 ? -0.912 7.132 20.522 1.00 81.69 242 ASN A C 1
ATOM 1839 O O . ASN A 1 242 ? -0.414 6.057 20.197 1.00 81.69 242 ASN A O 1
ATOM 1843 N N . TYR A 1 243 ? -2.173 7.229 20.942 1.00 83.50 243 TYR A N 1
ATOM 1844 C CA . TYR A 1 243 ? -3.135 6.131 20.968 1.00 83.50 243 TYR A CA 1
ATOM 1845 C C . TYR A 1 243 ? -4.566 6.674 20.846 1.00 83.50 243 TYR A C 1
ATOM 1847 O O . TYR A 1 243 ? -4.795 7.857 21.075 1.00 83.50 243 TYR A O 1
ATOM 1855 N N . ILE A 1 244 ? -5.535 5.819 20.531 1.00 81.50 244 ILE A N 1
ATOM 1856 C CA . ILE A 1 244 ? -6.971 6.130 20.626 1.00 81.50 244 ILE A CA 1
ATOM 1857 C C . ILE A 1 244 ? -7.578 5.348 21.791 1.00 81.50 244 ILE A C 1
ATOM 1859 O O . ILE A 1 244 ? -7.267 4.164 21.978 1.00 81.50 244 ILE A O 1
ATOM 1863 N N . THR A 1 245 ? -8.434 5.999 22.585 1.00 83.44 245 THR A N 1
ATOM 1864 C CA . THR A 1 245 ? -9.191 5.332 23.646 1.00 83.44 245 THR A CA 1
ATOM 1865 C C . THR A 1 245 ? -10.474 4.759 23.072 1.00 83.44 245 THR A C 1
ATOM 1867 O O . THR A 1 245 ? -11.409 5.469 22.719 1.00 83.44 245 THR A O 1
ATOM 1870 N N . LEU A 1 246 ? -10.557 3.439 23.045 1.00 79.62 246 LEU A N 1
ATOM 1871 C CA . LEU A 1 246 ? -11.706 2.727 22.524 1.00 79.62 246 LEU A CA 1
ATOM 1872 C C . LEU A 1 246 ? -12.549 2.255 23.705 1.00 79.62 246 LEU A C 1
ATOM 1874 O O . LEU A 1 246 ? -12.348 1.155 24.200 1.00 79.62 246 LEU A O 1
ATOM 1878 N N . SER A 1 247 ? -13.436 3.085 24.249 1.00 75.56 247 SER A N 1
ATOM 1879 C CA . SER A 1 247 ? -14.328 2.640 25.331 1.00 75.56 247 SER A CA 1
ATOM 1880 C C . SER A 1 247 ? -15.665 2.171 24.764 1.00 75.56 247 SER A C 1
ATOM 1882 O O . SER A 1 247 ? -16.152 2.722 23.781 1.00 75.56 247 SER A O 1
ATOM 1884 N N . LYS A 1 248 ? -16.282 1.164 25.391 1.00 71.00 248 LYS A N 1
ATOM 1885 C CA . LYS A 1 248 ? -17.589 0.650 24.959 1.00 71.00 248 LYS A CA 1
ATOM 1886 C C . LYS A 1 248 ? -18.641 1.767 24.887 1.00 71.00 248 LYS A C 1
ATOM 1888 O O . LYS A 1 248 ? -19.321 1.874 23.882 1.00 71.00 248 LYS A O 1
ATOM 1893 N N . SER A 1 249 ? -18.699 2.647 25.887 1.00 68.38 249 SER A N 1
ATOM 1894 C CA . SER A 1 249 ? -19.606 3.804 25.894 1.00 68.38 249 SER A CA 1
ATOM 1895 C C . SER A 1 249 ? -19.270 4.850 24.825 1.00 68.38 249 SER A C 1
ATOM 1897 O O . SER A 1 249 ? -20.167 5.486 24.292 1.00 68.38 249 SER A O 1
ATOM 1899 N N . ASN A 1 250 ? -17.993 5.040 24.470 1.00 65.31 250 ASN A N 1
ATOM 1900 C CA . ASN A 1 250 ? -17.632 5.970 23.391 1.00 65.31 250 ASN A CA 1
ATOM 1901 C C . ASN A 1 250 ? -18.010 5.432 22.008 1.00 65.31 250 ASN A C 1
ATOM 1903 O O . ASN A 1 250 ? -18.244 6.230 21.113 1.00 65.31 250 ASN A O 1
ATOM 1907 N N . VAL A 1 251 ? -18.041 4.108 21.832 1.00 67.94 251 VAL A N 1
ATOM 1908 C CA . VAL A 1 251 ? -18.353 3.481 20.540 1.00 67.94 251 VAL A CA 1
ATOM 1909 C C . VAL A 1 251 ? -19.844 3.144 20.404 1.00 67.94 251 VAL A C 1
ATOM 1911 O O . VAL A 1 251 ? -20.369 3.165 19.298 1.00 67.94 251 VAL A O 1
ATOM 1914 N N . GLU A 1 252 ? -20.535 2.817 21.501 1.00 66.88 252 GLU A N 1
ATOM 1915 C CA . GLU A 1 252 ? -21.963 2.462 21.481 1.00 66.88 252 GLU A CA 1
ATOM 1916 C C . GLU A 1 252 ? -22.895 3.678 21.646 1.00 66.88 252 GLU A C 1
ATOM 1918 O O . GLU A 1 252 ? -23.998 3.643 21.106 1.00 66.88 252 GLU A O 1
ATOM 1923 N N . ASP A 1 253 ? -22.471 4.746 22.345 1.00 56.38 253 ASP A N 1
ATOM 1924 C CA . ASP A 1 253 ? -23.345 5.882 22.703 1.00 56.38 253 ASP A CA 1
ATOM 1925 C C . ASP A 1 253 ? -22.980 7.217 22.011 1.00 56.38 253 ASP A C 1
ATOM 1927 O O . ASP A 1 253 ? -23.658 8.225 22.233 1.00 56.38 253 ASP A O 1
ATOM 1931 N N . LYS A 1 254 ? -21.902 7.277 21.211 1.00 58.56 254 LYS A N 1
ATOM 1932 C CA . LYS A 1 254 ? -21.419 8.513 20.560 1.00 58.56 254 LYS A CA 1
ATOM 1933 C C . LYS A 1 254 ? -20.955 8.280 19.123 1.00 58.56 254 LYS A C 1
ATOM 1935 O O . LYS A 1 254 ? -20.517 7.194 18.766 1.00 58.56 254 LYS A O 1
ATOM 1940 N N . GLU A 1 255 ? -21.024 9.345 18.327 1.00 65.81 255 GLU A N 1
ATOM 1941 C CA . GLU A 1 255 ? -20.381 9.433 17.015 1.00 65.81 255 GLU A CA 1
ATOM 1942 C C . GLU A 1 255 ? -18.857 9.333 17.211 1.00 65.81 255 GLU A C 1
ATOM 1944 O O . GLU A 1 255 ? -18.266 10.115 17.965 1.00 65.81 255 GLU A O 1
ATOM 1949 N N . LEU A 1 256 ? -18.225 8.327 16.606 1.00 71.56 256 LEU A N 1
ATOM 1950 C CA . LEU A 1 256 ? -16.799 8.068 16.791 1.00 71.56 256 LEU A CA 1
ATOM 1951 C C . LEU A 1 256 ? -16.011 8.873 15.757 1.00 71.56 256 LEU A C 1
ATOM 1953 O O . LEU A 1 256 ? -15.906 8.462 14.601 1.00 71.56 256 LEU A O 1
ATOM 1957 N N . SER A 1 257 ? -15.432 9.995 16.176 1.00 76.31 257 SER A N 1
ATOM 1958 C CA . SER A 1 257 ? -14.589 10.832 15.318 1.00 76.31 257 SER A CA 1
ATOM 1959 C C . SER A 1 257 ? -13.160 10.866 15.836 1.00 76.31 257 SER A C 1
ATOM 1961 O O . SER A 1 257 ? -12.929 11.180 17.007 1.00 76.31 257 SER A O 1
ATOM 1963 N N . PHE A 1 258 ? -12.195 10.538 14.982 1.00 75.38 258 PHE A N 1
ATOM 1964 C CA . PHE A 1 258 ? -10.785 10.634 15.335 1.00 75.38 258 PHE A CA 1
ATOM 1965 C C . PHE A 1 258 ? -9.921 10.980 14.123 1.00 75.38 258 PHE A C 1
ATOM 1967 O O . PHE A 1 258 ? -10.205 10.632 12.973 1.00 75.38 258 PHE A O 1
ATOM 1974 N N . THR A 1 259 ? -8.824 11.678 14.402 1.00 81.50 259 THR A N 1
ATOM 1975 C CA . THR A 1 259 ? -7.789 11.972 13.409 1.00 81.50 259 THR A CA 1
ATOM 1976 C C . THR A 1 259 ? -6.555 11.153 13.728 1.00 81.50 259 THR A C 1
ATOM 1978 O O . THR A 1 259 ? -5.990 11.274 14.812 1.00 81.50 259 THR A O 1
ATOM 1981 N N . VAL A 1 260 ? -6.154 10.318 12.776 1.00 78.06 260 VAL A N 1
ATOM 1982 C CA . VAL A 1 260 ? -4.983 9.453 12.851 1.00 78.06 260 VAL A CA 1
ATOM 1983 C C . VAL A 1 260 ? -3.870 10.035 12.001 1.00 78.06 260 VAL A C 1
ATOM 1985 O O . VAL A 1 260 ? -3.987 10.128 10.777 1.00 78.06 260 VAL A O 1
ATOM 1988 N N . ASP A 1 261 ? -2.763 10.359 12.659 1.00 80.25 261 ASP A N 1
ATOM 1989 C CA . ASP A 1 261 ? -1.485 10.593 12.004 1.00 80.25 261 ASP A CA 1
ATOM 1990 C C . ASP A 1 261 ? -0.551 9.397 12.247 1.00 80.25 261 ASP A C 1
ATOM 1992 O O . ASP A 1 261 ? -0.608 8.734 13.285 1.00 80.25 261 ASP A O 1
ATOM 1996 N N . PHE A 1 262 ? 0.275 9.056 11.262 1.00 73.50 262 PHE A N 1
ATOM 1997 C CA . PHE A 1 262 ? 1.201 7.929 11.340 1.00 73.50 262 PHE A CA 1
ATOM 1998 C C . PHE A 1 262 ? 2.404 8.079 10.406 1.00 73.50 262 PHE A C 1
ATOM 2000 O O . PHE A 1 262 ? 2.406 8.826 9.425 1.00 73.50 262 PHE A O 1
ATOM 2007 N N . GLU A 1 263 ? 3.459 7.322 10.691 1.00 71.81 263 GLU A N 1
ATOM 2008 C CA . GLU A 1 263 ? 4.713 7.364 9.938 1.00 71.81 263 GLU A CA 1
ATOM 2009 C C . GLU A 1 263 ? 4.899 6.103 9.088 1.00 71.81 263 GLU A C 1
ATOM 2011 O O . GLU A 1 263 ? 4.791 4.976 9.572 1.00 71.81 263 GLU A O 1
ATOM 2016 N N . VAL A 1 264 ? 5.236 6.308 7.816 1.00 71.75 264 VAL A N 1
ATOM 2017 C CA . VAL A 1 264 ? 5.575 5.280 6.827 1.00 71.75 264 VAL A CA 1
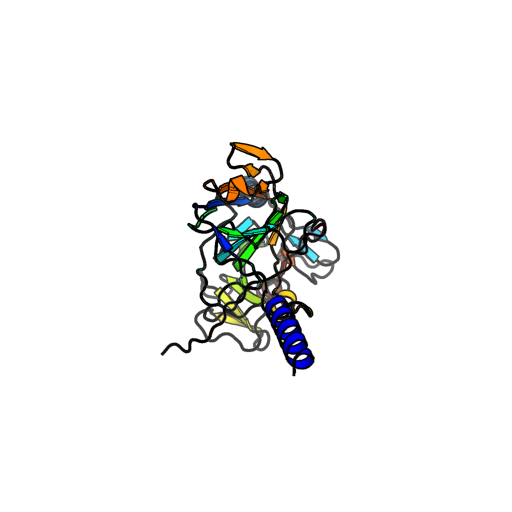ATOM 2018 C C . VAL A 1 264 ? 7.000 5.542 6.330 1.00 71.75 264 VAL A C 1
ATOM 2020 O O . VAL A 1 264 ? 7.216 6.034 5.225 1.00 71.75 264 VAL A O 1
ATOM 2023 N N . LEU A 1 265 ? 7.986 5.275 7.188 1.00 64.94 265 LEU A N 1
ATOM 2024 C CA . LEU A 1 265 ? 9.410 5.452 6.885 1.00 64.94 265 LEU A CA 1
ATOM 2025 C C . LEU A 1 265 ? 10.045 4.123 6.477 1.00 64.94 265 LEU A C 1
ATOM 2027 O O . LEU A 1 265 ? 9.820 3.110 7.139 1.00 64.94 265 LEU A O 1
ATOM 2031 N N . ASN A 1 266 ? 10.872 4.142 5.426 1.00 64.62 266 ASN A N 1
ATOM 2032 C CA . ASN A 1 266 ? 11.668 2.988 4.980 1.00 64.62 266 ASN A CA 1
ATOM 2033 C C . ASN A 1 266 ? 10.837 1.701 4.791 1.00 64.62 266 ASN A C 1
ATOM 2035 O O . ASN A 1 266 ? 11.287 0.593 5.093 1.00 64.62 266 ASN A O 1
ATOM 2039 N N . SER A 1 267 ? 9.598 1.871 4.330 1.00 65.88 267 SER A N 1
ATOM 2040 C CA . SER A 1 267 ? 8.596 0.812 4.204 1.00 65.88 267 SER A CA 1
ATOM 2041 C C . SER A 1 267 ? 8.582 0.159 2.827 1.00 65.88 267 SER A C 1
ATOM 2043 O O . SER A 1 267 ? 7.963 -0.886 2.669 1.00 65.88 267 SER A O 1
ATOM 2045 N N . VAL A 1 268 ? 9.260 0.738 1.835 1.00 70.69 268 VAL A N 1
ATOM 2046 C CA . VAL A 1 268 ? 9.469 0.116 0.525 1.00 70.69 268 VAL A CA 1
ATOM 2047 C C . VAL A 1 268 ? 10.866 -0.462 0.480 1.00 70.69 268 VAL A C 1
ATOM 2049 O O . VAL A 1 268 ? 11.834 0.197 0.858 1.00 70.69 268 VAL A O 1
ATOM 2052 N N . VAL A 1 269 ? 10.952 -1.701 0.015 1.00 74.94 269 VAL A N 1
ATOM 2053 C CA . VAL A 1 269 ? 12.180 -2.482 -0.039 1.00 74.94 269 VAL A CA 1
ATOM 2054 C C . VAL A 1 269 ? 12.369 -2.948 -1.463 1.00 74.94 269 VAL A C 1
ATOM 2056 O O . VAL A 1 269 ? 11.574 -3.725 -1.973 1.00 74.94 269 VAL A O 1
ATOM 2059 N N . PHE A 1 270 ? 13.450 -2.528 -2.101 1.00 74.56 270 PHE A N 1
ATOM 2060 C CA . PHE A 1 270 ? 13.912 -3.215 -3.299 1.00 74.56 270 PHE A CA 1
ATOM 2061 C C . PHE A 1 270 ? 14.869 -4.310 -2.867 1.00 74.56 270 PHE A C 1
ATOM 2063 O O . PHE A 1 270 ? 15.939 -4.032 -2.324 1.00 74.56 270 PHE A O 1
ATOM 2070 N N . THR A 1 271 ? 14.439 -5.552 -3.052 1.00 77.62 271 THR A N 1
ATOM 2071 C CA . THR A 1 271 ? 15.175 -6.736 -2.617 1.00 77.62 271 THR A CA 1
ATOM 2072 C C . THR A 1 271 ? 16.225 -7.145 -3.640 1.00 77.62 271 THR A C 1
ATOM 2074 O O . THR A 1 271 ? 16.109 -6.861 -4.836 1.00 77.62 271 THR A O 1
ATOM 2077 N N . ASN A 1 272 ? 17.254 -7.851 -3.166 1.00 70.69 272 ASN A N 1
ATOM 2078 C CA . ASN A 1 272 ? 18.297 -8.433 -4.012 1.00 70.69 272 ASN A CA 1
ATOM 2079 C C . ASN A 1 272 ? 18.993 -7.396 -4.909 1.00 70.69 272 ASN A C 1
ATOM 2081 O O . ASN A 1 272 ? 19.279 -7.680 -6.075 1.00 70.69 272 ASN A O 1
ATOM 2085 N N . VAL A 1 273 ? 19.223 -6.182 -4.407 1.00 70.25 273 VAL A N 1
ATOM 2086 C CA . VAL A 1 273 ? 20.046 -5.192 -5.113 1.00 70.25 273 VAL A CA 1
ATOM 2087 C C . VAL A 1 273 ? 21.500 -5.541 -4.816 1.00 70.25 273 VAL A C 1
ATOM 2089 O O . VAL A 1 273 ? 21.906 -5.580 -3.653 1.00 70.25 273 VAL A O 1
ATOM 2092 N N . ALA A 1 274 ? 22.262 -5.889 -5.852 1.00 68.06 274 ALA A N 1
ATOM 2093 C CA . ALA A 1 274 ? 23.624 -6.378 -5.676 1.00 68.06 274 ALA A CA 1
ATOM 2094 C C . ALA A 1 274 ? 24.519 -5.300 -5.043 1.00 68.06 274 ALA A C 1
ATOM 2096 O O . ALA A 1 274 ? 24.293 -4.100 -5.200 1.00 68.06 274 ALA A O 1
ATOM 2097 N N . SER A 1 275 ? 25.568 -5.720 -4.331 1.00 64.31 275 SER A N 1
ATOM 2098 C CA . SER A 1 275 ? 26.552 -4.775 -3.790 1.00 64.31 275 SER A CA 1
ATOM 2099 C C . SER A 1 275 ? 27.172 -3.957 -4.931 1.00 64.31 275 SER A C 1
ATOM 2101 O O . SER A 1 275 ? 27.721 -4.528 -5.871 1.00 64.31 275 SER A O 1
ATOM 2103 N N . GLY A 1 276 ? 27.052 -2.627 -4.863 1.00 67.69 276 GLY A N 1
ATOM 2104 C CA . GLY A 1 276 ? 27.506 -1.704 -5.912 1.00 67.69 276 GLY A CA 1
ATOM 2105 C C . GLY A 1 276 ? 26.491 -1.425 -7.031 1.00 67.69 276 GLY A C 1
ATOM 2106 O O . GLY A 1 276 ? 26.736 -0.540 -7.848 1.00 67.69 276 GLY A O 1
ATOM 2107 N N . GLU A 1 277 ? 25.343 -2.110 -7.063 1.00 74.44 277 GLU A N 1
ATOM 2108 C CA . GLU A 1 277 ? 24.233 -1.779 -7.962 1.00 74.44 277 GLU A CA 1
ATOM 2109 C C . GLU A 1 277 ? 23.540 -0.501 -7.458 1.00 74.44 277 GLU A C 1
ATOM 2111 O O . GLU A 1 277 ? 23.073 -0.418 -6.318 1.00 74.44 277 GLU A O 1
ATOM 2116 N N . SER A 1 278 ? 23.507 0.530 -8.304 1.00 78.75 278 SER A N 1
ATOM 2117 C CA . SER A 1 278 ? 22.815 1.778 -7.988 1.00 78.75 278 SER A CA 1
ATOM 2118 C C . SER A 1 278 ? 21.317 1.597 -8.199 1.00 78.75 278 SER A C 1
ATOM 2120 O O . SER A 1 278 ? 20.887 1.238 -9.295 1.00 78.75 278 SER A O 1
ATOM 2122 N N . PHE A 1 279 ? 20.514 1.912 -7.181 1.00 79.19 279 PHE A N 1
ATOM 2123 C CA . PHE A 1 279 ? 19.057 1.962 -7.306 1.00 79.19 279 PHE A CA 1
ATOM 2124 C C . PHE A 1 279 ? 18.610 2.867 -8.471 1.00 79.19 279 PHE A C 1
ATOM 2126 O O . PHE A 1 279 ? 17.698 2.519 -9.223 1.00 79.19 279 PHE A O 1
ATOM 2133 N N . ASP A 1 280 ? 19.320 3.976 -8.692 1.00 83.38 280 ASP A N 1
ATOM 2134 C CA . ASP A 1 280 ? 19.036 4.917 -9.778 1.00 83.38 280 ASP A CA 1
ATOM 2135 C C . ASP A 1 280 ? 19.336 4.345 -11.177 1.00 83.38 280 ASP A C 1
ATOM 2137 O O . ASP A 1 280 ? 18.895 4.909 -12.173 1.00 83.38 280 ASP A O 1
ATOM 2141 N N . ALA A 1 281 ? 20.067 3.228 -11.264 1.00 85.31 281 ALA A N 1
ATOM 2142 C CA . ALA A 1 281 ? 20.415 2.562 -12.519 1.00 85.31 281 ALA A CA 1
ATOM 2143 C C . ALA A 1 281 ? 19.510 1.362 -12.854 1.00 85.31 281 ALA A C 1
ATOM 2145 O O . ALA A 1 281 ? 19.673 0.756 -13.914 1.00 85.31 281 ALA A O 1
ATOM 2146 N N . LEU A 1 282 ? 18.573 0.993 -11.973 1.00 87.56 282 LEU A N 1
ATOM 2147 C CA . LEU A 1 282 ? 17.662 -0.124 -12.221 1.00 87.56 282 LEU A CA 1
ATOM 2148 C C . LEU A 1 282 ? 16.717 0.186 -13.389 1.00 87.56 282 LEU A C 1
ATOM 2150 O O . LEU A 1 282 ? 16.092 1.241 -13.445 1.00 87.56 282 LEU A O 1
ATOM 2154 N N . THR A 1 283 ? 16.551 -0.759 -14.306 1.00 92.62 283 THR A N 1
ATOM 2155 C CA . THR A 1 283 ? 15.506 -0.672 -15.336 1.00 92.62 283 THR A CA 1
ATOM 2156 C C . THR A 1 283 ? 14.116 -0.820 -14.717 1.00 92.62 283 THR A C 1
ATOM 2158 O O . THR A 1 283 ? 13.959 -1.418 -13.652 1.00 92.62 283 THR A O 1
ATOM 2161 N N . ASP A 1 284 ? 13.076 -0.365 -15.414 1.00 94.62 284 ASP A N 1
ATOM 2162 C CA . ASP A 1 284 ? 11.686 -0.527 -14.966 1.00 94.62 284 ASP A CA 1
ATOM 2163 C C . ASP A 1 284 ? 11.309 -2.000 -14.745 1.00 94.62 284 ASP A C 1
ATOM 2165 O O . ASP A 1 284 ? 10.661 -2.341 -13.754 1.00 94.62 284 ASP A O 1
ATOM 2169 N N . ALA A 1 285 ? 11.805 -2.894 -15.606 1.00 95.12 285 ALA A N 1
ATOM 2170 C CA . ALA A 1 285 ? 11.671 -4.339 -15.451 1.00 95.12 285 ALA A CA 1
ATOM 2171 C C . ALA A 1 285 ? 12.330 -4.853 -14.158 1.00 95.12 285 ALA A C 1
ATOM 2173 O O . ALA A 1 285 ? 11.772 -5.711 -13.473 1.00 95.12 285 ALA A O 1
ATOM 2174 N N . GLN A 1 286 ? 13.507 -4.337 -13.794 1.00 92.75 286 GLN A N 1
ATOM 2175 C CA . GLN A 1 286 ? 14.170 -4.702 -12.539 1.00 92.75 286 GLN A CA 1
ATOM 2176 C C . GLN A 1 286 ? 13.455 -4.103 -11.327 1.00 92.75 286 GLN A C 1
ATOM 2178 O O . GLN A 1 286 ? 13.292 -4.802 -10.329 1.00 92.75 286 GLN A O 1
ATOM 2183 N N . LEU A 1 287 ? 12.991 -2.851 -11.408 1.00 91.25 287 LEU A N 1
ATOM 2184 C CA . LEU A 1 287 ? 12.237 -2.199 -10.337 1.00 91.25 287 LEU A CA 1
ATOM 2185 C C . LEU A 1 287 ? 10.990 -3.006 -9.985 1.00 91.25 287 LEU A C 1
ATOM 2187 O O . LEU A 1 287 ? 10.830 -3.399 -8.834 1.00 91.25 287 LEU A O 1
ATOM 2191 N N . ILE A 1 288 ? 10.134 -3.311 -10.966 1.00 93.81 288 ILE A N 1
ATOM 2192 C CA . ILE A 1 288 ? 8.877 -4.026 -10.711 1.00 93.81 288 ILE A CA 1
ATOM 2193 C C . ILE A 1 288 ? 9.112 -5.440 -10.169 1.00 93.81 288 ILE A C 1
ATOM 2195 O O . ILE A 1 288 ? 8.325 -5.928 -9.361 1.00 93.81 288 ILE A O 1
ATOM 2199 N N . GLN A 1 289 ? 10.197 -6.109 -10.566 1.00 92.44 289 GLN A N 1
ATOM 2200 C CA . GLN A 1 289 ? 10.549 -7.436 -10.056 1.00 92.44 289 GLN A CA 1
ATOM 2201 C C . GLN A 1 289 ? 11.093 -7.384 -8.625 1.00 92.44 289 GLN A C 1
ATOM 2203 O O . GLN A 1 289 ? 10.654 -8.172 -7.790 1.00 92.44 289 GLN A O 1
ATOM 2208 N N . LYS A 1 290 ? 11.984 -6.432 -8.323 1.00 88.44 290 LYS A N 1
ATOM 2209 C CA . LYS A 1 290 ? 12.658 -6.302 -7.020 1.00 88.44 290 LYS A CA 1
ATOM 2210 C C . LYS A 1 290 ? 11.823 -5.579 -5.961 1.00 88.44 290 LYS A C 1
ATOM 2212 O O . LYS A 1 290 ? 12.144 -5.695 -4.781 1.00 88.44 290 LYS A O 1
ATOM 2217 N N . PHE A 1 291 ? 10.786 -4.837 -6.355 1.00 87.31 291 PHE A N 1
ATOM 2218 C CA . PHE A 1 291 ? 9.940 -4.101 -5.416 1.00 87.31 291 PHE A CA 1
ATOM 2219 C C . PHE A 1 291 ? 9.192 -5.051 -4.476 1.00 87.31 291 PHE A C 1
ATOM 2221 O O . PHE A 1 291 ? 8.441 -5.930 -4.923 1.00 87.31 291 PHE A O 1
ATOM 2228 N N . ASP A 1 292 ? 9.332 -4.768 -3.186 1.00 83.19 292 ASP A N 1
ATOM 2229 C CA . ASP A 1 292 ? 8.583 -5.314 -2.063 1.00 83.19 292 ASP A CA 1
ATOM 2230 C C . ASP A 1 292 ? 8.288 -4.207 -1.019 1.00 83.19 292 ASP A C 1
ATOM 2232 O O . ASP A 1 292 ? 8.746 -3.067 -1.146 1.00 83.19 292 ASP A O 1
ATOM 2236 N N . MET A 1 293 ? 7.537 -4.522 0.036 1.00 73.38 293 MET A N 1
ATOM 2237 C CA . MET A 1 293 ? 7.352 -3.641 1.193 1.00 73.38 293 MET A CA 1
ATOM 2238 C C . MET A 1 293 ? 7.831 -4.287 2.493 1.00 73.38 293 MET A C 1
ATOM 2240 O O . MET A 1 293 ? 7.555 -5.449 2.777 1.00 73.38 293 MET A O 1
ATOM 2244 N N . LYS A 1 294 ? 8.517 -3.499 3.329 1.00 65.31 294 LYS A N 1
ATOM 2245 C CA . LYS A 1 294 ? 8.919 -3.881 4.685 1.00 65.31 294 LYS A CA 1
ATOM 2246 C C . LYS A 1 294 ? 7.687 -3.803 5.572 1.00 65.31 294 LYS A C 1
ATOM 2248 O O . LYS A 1 294 ? 7.171 -2.715 5.826 1.00 65.31 294 LYS A O 1
ATOM 2253 N N . GLN A 1 295 ? 7.252 -4.935 6.110 1.00 60.91 295 GLN A N 1
ATOM 2254 C CA . GLN A 1 295 ? 6.308 -4.912 7.217 1.00 60.91 295 GLN A CA 1
ATOM 2255 C C . GLN A 1 295 ? 7.023 -4.380 8.465 1.00 60.91 295 GLN A C 1
ATOM 2257 O O . GLN A 1 295 ? 8.068 -4.900 8.864 1.00 60.91 295 GLN A O 1
ATOM 2262 N N . ASN A 1 296 ? 6.465 -3.364 9.126 1.00 50.69 296 ASN A N 1
ATOM 2263 C CA . ASN A 1 296 ? 6.966 -2.948 10.433 1.00 50.69 296 ASN A CA 1
ATOM 2264 C C . ASN A 1 296 ? 6.348 -3.826 11.529 1.00 50.69 296 ASN A C 1
ATOM 2266 O O . ASN A 1 296 ? 5.381 -3.439 12.176 1.00 50.69 296 ASN A O 1
ATOM 2270 N N . VAL A 1 297 ? 6.887 -5.034 11.709 1.00 47.38 297 VAL A N 1
ATOM 2271 C CA . VAL A 1 297 ? 6.410 -6.036 12.688 1.00 47.38 297 VAL A CA 1
ATOM 2272 C C . VAL A 1 297 ? 6.915 -5.804 14.114 1.00 47.38 297 VAL A C 1
ATOM 2274 O O . VAL A 1 297 ? 6.431 -6.431 15.052 1.00 47.38 297 VAL A O 1
ATOM 2277 N N . SER A 1 298 ? 7.866 -4.887 14.310 1.00 39.06 298 SER A N 1
ATOM 2278 C CA . SER A 1 298 ? 8.688 -4.812 15.531 1.00 39.06 298 SER A CA 1
ATOM 2279 C C . SER A 1 298 ? 7.945 -4.449 16.828 1.00 39.06 298 SER A C 1
ATOM 2281 O O . SER A 1 298 ? 8.552 -4.467 17.897 1.00 39.06 298 SER A O 1
ATOM 2283 N N . ARG A 1 299 ? 6.647 -4.117 16.774 1.00 40.91 299 ARG A N 1
ATOM 2284 C CA . ARG A 1 299 ? 5.865 -3.648 17.934 1.00 40.91 299 ARG A CA 1
ATOM 2285 C C . ARG A 1 299 ? 4.408 -4.128 17.971 1.00 40.91 299 ARG A C 1
ATOM 2287 O O . ARG A 1 299 ? 3.600 -3.522 18.663 1.00 40.91 299 ARG A O 1
ATOM 2294 N N . TRP A 1 300 ? 4.052 -5.211 17.274 1.00 46.47 300 TRP A N 1
ATOM 2295 C CA . TRP A 1 300 ? 2.686 -5.784 17.222 1.00 46.47 300 TRP A CA 1
ATOM 2296 C C . TRP A 1 300 ? 2.288 -6.527 18.512 1.00 46.47 300 TRP A C 1
ATOM 2298 O O . TRP A 1 300 ? 1.648 -7.571 18.452 1.00 46.47 300 TRP A O 1
ATOM 2308 N N . GLY A 1 301 ? 2.721 -6.026 19.678 1.00 36.88 301 GLY A N 1
ATOM 2309 C CA . GLY A 1 301 ? 2.625 -6.696 20.975 1.00 36.88 301 GLY A CA 1
ATOM 2310 C C . GLY A 1 301 ? 1.294 -7.416 21.165 1.00 36.88 301 GLY A C 1
ATOM 2311 O O . GLY A 1 301 ? 0.271 -6.759 21.301 1.00 36.88 301 GLY A O 1
ATOM 2312 N N . ASN A 1 302 ? 1.336 -8.752 21.137 1.00 39.94 302 ASN A N 1
ATOM 2313 C CA . ASN A 1 302 ? 0.264 -9.727 21.379 1.00 39.94 302 ASN A CA 1
ATOM 2314 C C . ASN A 1 302 ? -1.140 -9.460 20.797 1.00 39.94 302 ASN A C 1
ATOM 2316 O O . ASN A 1 302 ? -2.043 -10.236 21.092 1.00 39.94 302 ASN A O 1
ATOM 2320 N N . SER A 1 303 ? -1.370 -8.431 19.977 1.00 39.91 303 SER A N 1
ATOM 2321 C CA . SER A 1 303 ? -2.718 -8.113 19.491 1.00 39.91 303 SER A CA 1
ATOM 2322 C C . SER A 1 303 ? -3.230 -9.168 18.508 1.00 39.91 303 SER A C 1
ATOM 2324 O O . SER A 1 303 ? -4.436 -9.265 18.311 1.00 39.91 303 SER A O 1
ATOM 2326 N N . GLN A 1 304 ? -2.325 -9.954 17.901 1.00 40.94 304 GLN A N 1
ATOM 2327 C CA . GLN A 1 304 ? -2.545 -10.961 16.847 1.00 40.94 304 GLN A CA 1
ATOM 2328 C C . GLN A 1 304 ? -3.667 -10.647 15.842 1.00 40.94 304 GLN A C 1
ATOM 2330 O O . GLN A 1 304 ? -4.198 -11.561 15.204 1.00 40.94 304 GLN A O 1
ATOM 2335 N N . LEU A 1 305 ? -4.004 -9.365 15.661 1.00 37.34 305 LEU A N 1
ATOM 2336 C CA . LEU A 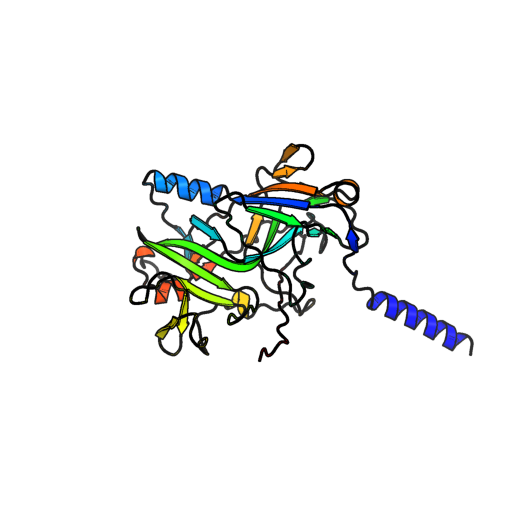1 305 ? -4.875 -8.863 14.612 1.00 37.34 305 LEU A CA 1
ATOM 2337 C C . LEU A 1 305 ? -4.058 -8.890 13.331 1.00 37.34 305 LEU A C 1
ATOM 2339 O O . LEU A 1 305 ? -3.616 -7.885 12.785 1.00 37.34 305 LEU A O 1
ATOM 2343 N N . TYR A 1 306 ? -3.767 -10.119 12.939 1.00 35.66 306 TYR A N 1
ATOM 2344 C CA . TYR A 1 306 ? -3.131 -10.484 11.713 1.00 35.66 306 TYR A CA 1
ATOM 2345 C C . TYR A 1 306 ? -4.185 -10.506 10.613 1.00 35.66 306 TYR A C 1
ATOM 2347 O O . TYR A 1 306 ? -5.292 -11.006 10.772 1.00 35.66 306 TYR A O 1
ATOM 2355 N N . CYS A 1 307 ? -3.724 -9.934 9.514 1.00 39.34 307 CYS A N 1
ATOM 2356 C CA . CYS A 1 307 ? -3.918 -10.180 8.096 1.00 39.34 307 CYS A CA 1
ATOM 2357 C C . CYS A 1 307 ? -5.354 -10.508 7.587 1.00 39.34 307 CYS A C 1
ATOM 2359 O O . CYS A 1 307 ? -5.938 -11.462 8.032 1.00 39.34 307 CYS A O 1
ATOM 2361 N N . ALA A 1 308 ? -5.948 -9.766 6.629 1.00 37.44 308 ALA A N 1
ATOM 2362 C CA . ALA A 1 308 ? -6.916 -10.230 5.601 1.00 37.44 308 ALA A CA 1
ATOM 2363 C C . ALA A 1 308 ? -7.676 -9.139 4.800 1.00 37.44 308 ALA A C 1
ATOM 2365 O O . ALA A 1 308 ? -8.054 -8.096 5.312 1.00 37.44 308 ALA A O 1
ATOM 2366 N N . ILE A 1 309 ? -7.946 -9.441 3.527 1.00 26.45 309 ILE A N 1
ATOM 2367 C CA . ILE A 1 309 ? -9.119 -9.035 2.734 1.00 26.45 309 ILE A CA 1
ATOM 2368 C C . ILE A 1 309 ? -9.400 -10.194 1.785 1.00 26.45 309 ILE A C 1
ATOM 2370 O O . ILE A 1 309 ? -8.463 -10.660 1.135 1.00 26.45 309 ILE A O 1
ATOM 2374 N N . LYS A 1 310 ? -10.667 -10.579 1.588 1.00 32.69 310 LYS A N 1
ATOM 2375 C CA . LYS A 1 310 ? -11.073 -11.361 0.413 1.00 32.69 310 LYS A CA 1
ATOM 2376 C C . LYS A 1 310 ? -12.320 -10.791 -0.259 1.00 32.69 310 LYS A C 1
ATOM 2378 O O . LYS A 1 310 ? -13.367 -10.659 0.357 1.00 32.69 310 LYS A O 1
ATOM 2383 N N . PHE A 1 311 ? -12.217 -10.578 -1.568 1.00 29.08 311 PHE A N 1
ATOM 2384 C CA . PHE A 1 311 ? -13.349 -10.436 -2.479 1.00 29.08 311 PHE A CA 1
ATOM 2385 C C . PHE A 1 311 ? -13.695 -11.832 -3.034 1.00 29.08 311 PHE A C 1
ATOM 2387 O O . PHE A 1 311 ? -12.869 -12.468 -3.682 1.00 29.08 311 PHE A O 1
ATOM 2394 N N . VAL A 1 312 ? -14.883 -12.376 -2.765 1.00 27.45 312 VAL A N 1
ATOM 2395 C CA . VAL A 1 312 ? -15.371 -13.625 -3.374 1.00 27.45 312 VAL A CA 1
ATOM 2396 C C . VAL A 1 312 ? -16.009 -13.274 -4.718 1.00 27.45 312 VAL A C 1
ATOM 2398 O O . VAL A 1 312 ? -17.213 -13.044 -4.809 1.00 27.45 312 VAL A O 1
ATOM 2401 N N . SER A 1 313 ? -15.231 -13.235 -5.798 1.00 29.72 313 SER A N 1
ATOM 2402 C CA . SER A 1 313 ? -15.849 -13.136 -7.121 1.00 29.72 313 SER A CA 1
ATOM 2403 C C . SER A 1 313 ? -16.505 -14.480 -7.480 1.00 29.72 313 SER A C 1
ATOM 2405 O O . SER A 1 313 ? -15.877 -15.466 -7.853 1.00 29.72 313 SER A O 1
ATOM 2407 N N . THR A 1 314 ? -17.826 -14.538 -7.337 1.00 30.02 314 THR A N 1
ATOM 2408 C CA . THR A 1 314 ? -18.670 -15.473 -8.093 1.00 30.02 314 THR A CA 1
ATOM 2409 C C . THR A 1 314 ? -19.675 -14.658 -8.889 1.00 30.02 314 THR A C 1
ATOM 2411 O O . THR A 1 314 ? -20.876 -14.707 -8.666 1.00 30.02 314 THR A O 1
ATOM 2414 N N . ALA A 1 315 ? -19.172 -13.875 -9.840 1.00 28.73 315 ALA A N 1
ATOM 2415 C CA . ALA A 1 315 ? -20.008 -13.294 -10.876 1.00 28.73 315 ALA A CA 1
ATOM 2416 C C . ALA A 1 315 ? -19.263 -13.354 -12.209 1.00 28.73 315 ALA A C 1
ATOM 2418 O O . ALA A 1 315 ? -18.398 -12.537 -12.511 1.00 28.73 315 ALA A O 1
ATOM 2419 N N . LYS A 1 316 ? -19.620 -14.358 -13.016 1.00 24.91 316 LYS A N 1
ATOM 2420 C CA . LYS A 1 316 ? -19.498 -14.244 -14.468 1.00 24.91 316 LYS A CA 1
ATOM 2421 C C . LYS A 1 316 ? -20.455 -13.128 -14.885 1.00 24.91 316 LYS A C 1
ATOM 2423 O O . LYS A 1 316 ? -21.665 -13.319 -14.784 1.00 24.91 316 LYS A O 1
ATOM 2428 N N . PHE A 1 317 ? -19.935 -11.988 -15.319 1.00 25.58 317 PHE A N 1
ATOM 2429 C CA . PHE A 1 317 ? -20.754 -10.985 -15.990 1.00 25.58 317 PHE A CA 1
ATOM 2430 C C . PHE A 1 317 ? -20.880 -11.371 -17.469 1.00 25.58 317 PHE A C 1
ATOM 2432 O O . PHE A 1 317 ? -19.878 -11.662 -18.124 1.00 25.58 317 PHE A O 1
ATOM 2439 N N . LYS A 1 318 ? -22.127 -11.465 -17.941 1.00 29.59 318 LYS A N 1
ATOM 2440 C CA . LYS A 1 318 ? -22.459 -11.325 -19.362 1.00 29.59 318 LYS A CA 1
ATOM 2441 C C . LYS A 1 318 ? -22.334 -9.860 -19.752 1.00 29.59 318 LYS A C 1
ATOM 2443 O O . LYS A 1 318 ? -22.644 -9.021 -18.878 1.00 29.59 318 LYS A O 1
#

pLDDT: mean 74.31, std 16.97, range [24.91, 98.06]

Radius of gyration: 21.87 Å; chains: 1; bounding box: 62×66×54 Å

Secondary structure (DSSP, 8-state):
-HHHHHHHHHHHHHHHHHH---PPEEEEEEEEEEEEEHHHHHHHHHHHTT-----EEETTEEEE--SEEEEEEEEEEEEPTT-TT-EEEEEES--GGG--TTPPPEEEETTSPEEEE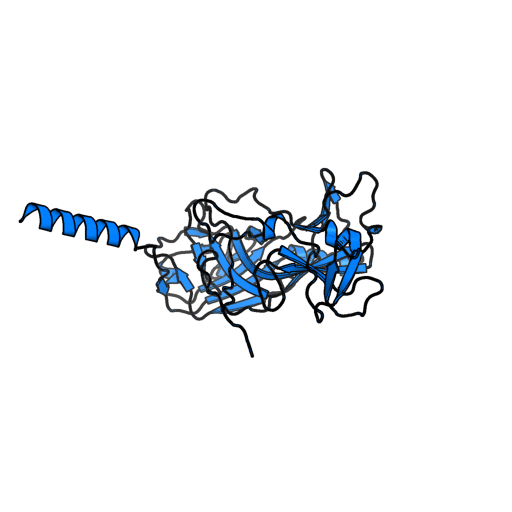EEEEEE-TT---EEE-EEEEEEEEEEEEEEETTEEEEEEEE-S-BTTB-TTBEEEES-TTSPTT-EEEEETTTTEEEETTSPPPSSB-B-HHHHH---SS-TT------EEEEEEEEPTTS-EESSEEE-HHHHHSS-EEEEEEE---S-EEE-SPPTT--GGG--HHHHHHHEEE----TT-TTT---------------

Organism: NCBI:txid2575572

Sequence (318 aa):
MKKLFVFLILFAIVIAAFIGCASIKNYLAGSDTNLKSTSLIAASVLRASGITLKGSPEAGNWLITPTKISGKVLSVVLPVNGAEDEGIVPFGAGRPDIAPANSTLYDFDLSTTTNLHTDVIGLKPGYKGGRSEQIILLFGYFDVEFLQGTSAKKIRFVYGDTGTYVRGDKLMYSPSGEAASKYYWYDLTAGAFVAETSTRPSNPSVNAFVRDFTDSVRPNMHYYMLGAQLRNCTDSDGTTQNYITLSKSNVEDKELSFTVDFEVLNSVVFTNVASGESFDALTDAQLIQKFDMKQNVSRWGNSQLYCAIKFVSTAKFK

Foldseek 3Di:
DVVVVVVVVVVVVVVVVVVPPFPWDKFFDKAKEKAAAPQLLVCLVCVVVVHDDAFDDDPQKTFFQFNKKKAWFAWKWFFAFQAAPFTKTNAHQDAFLPREQPTDIDIDIRSDTDMGMDRIMTGTPPHAWHKGQKMFTHGCKMKTWDDLPPDIWIKMAGLEDDDQDHWFFIWTAPFPPDDHPFTWWQAPVVRDTHTPPDRDHPHTQGRCCQRVDADPVRRSFGAGLDMWGWAQKQWPVRDTDSIYTTHPCCNNPHHGYMYTYTHRGSFKIQHNQDVVRRSSPDHPSSCRNRIDTDRPPPPSRNSNSGGRDYNPDPDPDD